Protein AF-A0A4R4V7N9-F1 (afdb_monomer)

Mean predicted aligned error: 7.24 Å

Secondary structure (DSSP, 8-state):
--TTT-----TT-EEEEHHHHEEEEEPBPGGGSEEEEEEEEEE-GGGEETBEE--TT-EEEE-SSHHHHHHHB--TT-EEEE-BSSTT-EEE--GGGTTPEEBTTEEEEEE-TTS-HHHHHHHHHSHHHHHHHHHH-B-SSS-B--HHHHHTSEEEE--HHHHHHHHHHHHHHHHHHHHHHHHHHHHHHHHHHHHHHHHHTPPPTT-----

Nearest PDB structures (foldseek):
  7vs4-assembly1_C  TM=8.692E-01  e=6.966E-15  Aquipseudomonas alcaligenes
  7vru-assembly1_C  TM=8.664E-01  e=1.935E-14  Aquipseudomonas alcaligenes
  8vsr-assembly1_D  TM=8.171E-01  e=1.808E-13  Streptococcus pyogenes MGAS315
  1yf2-assembly2_B  TM=7.728E-01  e=8.856E-11  Methanocaldococcus jannaschii DSM 2661
  8w2p-assembly1_C  TM=6.690E-01  e=2.148E-08  Geobacillus stearothermophilus

Radius of gyration: 21.81 Å; Cα contacts (8 Å, |Δi|>4): 354; chains: 1; bounding box: 40×76×49 Å

Foldseek 3Di:
DQPDQDDDDDPQKDKDQLLVFKPKAAFDEPVQWDFDPPAAWEFDPVQFDLQAGHPPPTTGTDHPDDVVQVRFFDDQQKKKAFFKAQHLGIHGDHNVRGSHGYYRRIMIIHGHPLDGSLLVSVSSNDPSNSVQQQVLFDDDPMTGHDSVSSRRDMDMGHGPVVSVVVSVVVVVVSVVVVVVVVVVVVVVVVVVVQVVCVVVVDDDPPPPPDD

pLDDT: mean 87.9, std 11.99, range [37.16, 98.0]

Solvent-accessible surface area (backbone atoms only — not comparable to full-atom values): 11731 Å² total; per-residue (Å²): 140,70,87,82,84,64,74,96,70,62,91,82,42,46,78,43,39,35,49,82,46,22,53,76,40,76,21,44,52,75,87,72,39,47,81,32,96,88,31,48,46,36,47,41,54,90,23,50,52,94,52,26,71,49,77,72,88,55,48,24,29,42,67,89,57,74,84,61,50,65,77,31,34,38,47,56,51,25,33,43,33,26,34,44,56,64,60,43,46,39,16,57,37,41,75,89,44,44,67,26,30,36,20,49,49,20,30,41,36,35,52,35,95,74,41,56,47,68,41,51,51,56,52,41,55,31,69,67,47,28,49,49,52,58,71,70,32,45,61,96,89,54,38,35,52,52,72,67,60,55,26,62,37,78,37,82,43,50,50,64,68,58,43,48,56,52,41,54,54,51,49,54,51,50,55,52,49,55,54,50,53,52,51,52,52,52,49,52,53,48,51,58,59,56,54,53,29,74,80,66,78,51,78,66,97,78,70,83,72,81,128

Sequence (211 aa):
MTEGLIGPIPDAWETAPLGDVCQIQAGLSKRAGRESPGGVPLVMIANIANGRITAHGLARIDLPGGARKDRYSLRSGDVVFARTGDLGRCALTTVENTGWLVGGGCLRLRPEPQVMARYLVHYLEHSEVREWLRRASTGSVIPNLSVRTLAEMPVAVPPLDEQRAMTDILGLLDEKIAVHEEIIRSTVELRDSVSRLLFSGSRPPFSTVRS

Structure (mmCIF, N/CA/C/O backbone):
data_AF-A0A4R4V7N9-F1
#
_entry.id   AF-A0A4R4V7N9-F1
#
loop_
_atom_site.group_PDB
_atom_site.id
_atom_site.type_symbol
_atom_site.label_atom_id
_atom_site.label_alt_id
_atom_site.label_comp_id
_atom_site.label_asym_id
_atom_site.label_entity_id
_atom_site.label_seq_id
_atom_site.pdbx_PDB_ins_code
_atom_site.Cartn_x
_atom_site.Cartn_y
_atom_site.Cartn_z
_atom_site.occupancy
_atom_site.B_iso_or_equiv
_atom_site.auth_seq_id
_atom_site.auth_comp_id
_atom_site.auth_asym_id
_atom_site.auth_atom_id
_atom_site.pdbx_PDB_model_num
ATOM 1 N N . MET A 1 1 ? 5.571 -9.432 23.097 1.00 37.16 1 MET A N 1
ATOM 2 C CA . MET A 1 1 ? 5.996 -8.019 23.165 1.00 37.16 1 MET A CA 1
ATOM 3 C C . MET A 1 1 ? 5.206 -7.255 22.112 1.00 37.16 1 MET A C 1
ATOM 5 O O . MET A 1 1 ? 5.647 -7.160 20.978 1.00 37.16 1 MET A O 1
ATOM 9 N N . THR A 1 2 ? 3.990 -6.839 22.460 1.00 41.88 2 THR A N 1
ATOM 10 C CA . THR A 1 2 ? 3.014 -6.145 21.593 1.00 41.88 2 THR A CA 1
ATOM 11 C C . THR A 1 2 ? 2.861 -4.666 21.963 1.00 41.88 2 THR A C 1
ATOM 13 O O . THR A 1 2 ? 2.089 -3.950 21.335 1.00 41.88 2 THR A O 1
ATOM 16 N N . GLU A 1 3 ? 3.610 -4.186 22.958 1.00 44.88 3 GLU A N 1
ATOM 17 C CA . GLU A 1 3 ? 3.580 -2.784 23.365 1.00 44.88 3 GLU A CA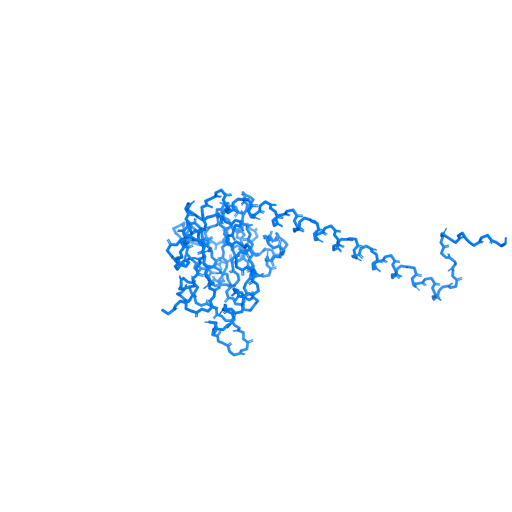 1
ATOM 18 C C . GLU A 1 3 ? 4.213 -1.903 22.280 1.00 44.88 3 GLU A C 1
ATOM 20 O O . GLU A 1 3 ? 5.415 -1.982 22.019 1.00 44.88 3 GLU A O 1
ATOM 25 N N . GLY A 1 4 ? 3.396 -1.057 21.642 1.00 68.31 4 GLY A N 1
ATOM 26 C CA . GLY A 1 4 ? 3.890 0.143 20.962 1.00 68.31 4 GLY A CA 1
ATOM 27 C C . GLY A 1 4 ? 3.332 0.465 19.575 1.00 68.31 4 GLY A C 1
ATOM 28 O O . GLY A 1 4 ? 3.674 1.531 19.073 1.00 68.31 4 GLY A O 1
ATOM 29 N N . LEU A 1 5 ? 2.515 -0.392 18.948 1.00 79.81 5 LEU A N 1
ATOM 30 C CA . LEU A 1 5 ? 1.830 -0.043 17.683 1.00 79.81 5 LEU A CA 1
ATOM 31 C C . LEU A 1 5 ? 0.305 -0.027 17.805 1.00 79.81 5 LEU A C 1
ATOM 33 O O . LEU A 1 5 ? -0.349 0.800 17.184 1.00 79.81 5 LEU A O 1
ATOM 37 N N . ILE A 1 6 ? -0.259 -0.933 18.600 1.00 81.75 6 ILE A N 1
ATOM 38 C CA . ILE A 1 6 ? -1.701 -1.014 18.825 1.00 81.75 6 ILE A CA 1
ATOM 39 C C . ILE A 1 6 ? -1.960 -0.621 20.276 1.00 81.75 6 ILE A C 1
ATOM 41 O O . ILE A 1 6 ? -1.406 -1.226 21.195 1.00 81.75 6 ILE A O 1
ATOM 45 N N . GLY A 1 7 ? -2.743 0.443 20.459 1.00 81.19 7 GLY A N 1
ATOM 46 C CA . GLY A 1 7 ? -3.223 0.890 21.765 1.00 81.19 7 GLY A CA 1
ATOM 47 C C . GLY A 1 7 ? -4.365 0.011 22.298 1.00 81.19 7 GLY A C 1
ATOM 48 O O . GLY A 1 7 ? -4.594 -1.082 21.783 1.00 81.19 7 GLY A O 1
ATOM 49 N N . PRO A 1 8 ? -5.106 0.465 23.322 1.00 84.88 8 PRO A N 1
ATOM 50 C CA . PRO A 1 8 ? -6.319 -0.227 23.744 1.00 84.88 8 PRO A CA 1
ATOM 51 C C . PRO A 1 8 ? -7.321 -0.291 22.582 1.00 84.88 8 PRO A C 1
ATOM 53 O O . PRO A 1 8 ? -7.632 0.732 21.970 1.00 84.88 8 PRO A O 1
ATOM 56 N N . ILE A 1 9 ? -7.811 -1.495 22.287 1.00 89.44 9 ILE A N 1
ATOM 57 C CA . ILE A 1 9 ? -8.827 -1.758 21.260 1.00 89.44 9 ILE A CA 1
ATOM 58 C C . ILE A 1 9 ? -10.145 -2.191 21.917 1.00 89.44 9 ILE A C 1
ATOM 60 O O . ILE A 1 9 ? -10.114 -2.677 23.050 1.00 89.44 9 ILE A O 1
ATOM 64 N N . PRO A 1 10 ? -11.296 -2.015 21.244 1.00 92.25 10 PRO A N 1
ATOM 65 C CA . PRO A 1 10 ? -12.574 -2.543 21.719 1.00 92.25 10 PRO A CA 1
ATOM 66 C C . PRO A 1 10 ? -12.532 -4.061 21.938 1.00 92.25 10 PRO A C 1
ATOM 68 O O . PRO A 1 10 ? -11.857 -4.766 21.194 1.00 92.25 10 PRO A O 1
ATOM 71 N N . ASP A 1 11 ? -13.326 -4.577 22.881 1.00 88.12 11 ASP A N 1
ATOM 72 C CA . ASP A 1 11 ? -13.385 -6.019 23.193 1.00 88.12 11 ASP A CA 1
ATOM 73 C C . ASP A 1 11 ? -13.772 -6.896 21.988 1.00 88.12 11 ASP A C 1
ATOM 75 O O . ASP A 1 11 ? -13.427 -8.072 21.931 1.00 88.12 11 ASP A O 1
ATOM 79 N N . ALA A 1 12 ? -14.499 -6.328 21.021 1.00 91.81 12 ALA A N 1
ATOM 80 C CA . ALA A 1 12 ? -14.910 -7.013 19.797 1.00 91.81 12 ALA A CA 1
ATOM 81 C C . ALA A 1 12 ? -13.795 -7.106 18.738 1.00 91.81 12 ALA A C 1
ATOM 83 O O . ALA A 1 12 ? -13.985 -7.755 17.711 1.00 91.81 12 ALA A O 1
ATOM 84 N N . TRP A 1 13 ? -12.670 -6.417 18.940 1.00 94.19 13 TRP A N 1
ATOM 85 C CA . TRP A 1 13 ? -11.557 -6.396 18.000 1.00 94.19 13 TRP A CA 1
ATOM 86 C C . TRP A 1 13 ? -10.509 -7.424 18.394 1.00 94.19 13 TRP A C 1
ATOM 88 O O . TRP A 1 13 ? -10.158 -7.580 19.563 1.00 94.19 13 TRP A O 1
ATOM 98 N N . GLU A 1 14 ? -9.933 -8.067 17.388 1.00 93.50 14 GLU A N 1
ATOM 99 C CA . GLU A 1 14 ? -8.811 -8.972 17.587 1.00 93.50 14 GLU A CA 1
ATOM 100 C C . GLU A 1 14 ? -7.492 -8.276 17.245 1.00 93.50 14 GLU A C 1
ATOM 102 O O . GLU A 1 14 ? -7.436 -7.335 16.452 1.00 93.50 14 GLU A O 1
ATOM 107 N N . THR A 1 15 ? -6.397 -8.742 17.843 1.00 94.88 15 THR A N 1
ATOM 108 C CA . THR A 1 15 ? -5.043 -8.391 17.404 1.00 94.88 15 THR A CA 1
ATOM 109 C C . THR A 1 15 ? -4.348 -9.645 16.919 1.00 94.88 15 THR A C 1
ATOM 111 O O . THR A 1 15 ? -4.273 -10.631 17.649 1.00 94.88 15 THR A O 1
ATOM 114 N N . ALA A 1 16 ? -3.792 -9.585 15.714 1.00 95.31 16 ALA A N 1
ATOM 115 C CA . ALA A 1 16 ? -3.059 -10.691 15.119 1.00 95.31 16 ALA A CA 1
ATOM 116 C C . ALA A 1 16 ? -1.779 -10.195 14.428 1.00 95.31 16 ALA A C 1
ATOM 118 O O . ALA A 1 16 ? -1.741 -9.065 13.934 1.00 95.31 16 ALA A O 1
ATOM 119 N N . PRO A 1 17 ? -0.718 -11.014 14.359 1.00 96.75 17 PRO A N 1
ATOM 120 C CA . PRO A 1 17 ? 0.377 -10.792 13.423 1.00 96.75 17 PRO A CA 1
ATOM 121 C C . PRO A 1 17 ? -0.150 -10.719 11.984 1.00 96.75 17 PRO A C 1
ATOM 123 O O . PRO A 1 17 ? -1.004 -11.513 11.588 1.00 96.75 17 PRO A O 1
ATOM 126 N N . LEU A 1 18 ? 0.389 -9.816 11.162 1.00 97.50 18 LEU A N 1
ATOM 127 C CA . LEU A 1 18 ? -0.025 -9.675 9.763 1.00 9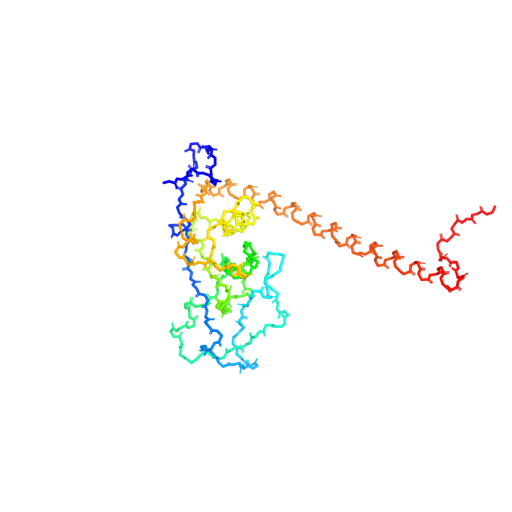7.50 18 LEU A CA 1
ATOM 128 C C . LEU A 1 18 ? 0.093 -10.998 8.992 1.00 97.50 18 LEU A C 1
ATOM 130 O O . LEU A 1 18 ? -0.736 -11.274 8.133 1.00 97.50 18 LEU A O 1
ATOM 134 N N . GLY A 1 19 ? 1.099 -11.821 9.298 1.00 97.62 19 GLY A N 1
ATOM 135 C CA . GLY A 1 19 ? 1.293 -13.126 8.664 1.00 97.62 19 GLY A CA 1
ATOM 136 C C . GLY A 1 19 ? 0.166 -14.134 8.911 1.00 97.62 19 GLY A C 1
ATOM 137 O O . GLY A 1 19 ? -0.003 -15.035 8.092 1.00 97.62 19 GLY A O 1
ATOM 138 N N . ASP A 1 20 ? -0.614 -13.962 9.981 1.00 97.88 20 ASP A N 1
ATOM 139 C CA . ASP A 1 20 ? -1.727 -14.853 10.337 1.00 97.88 20 ASP A CA 1
ATOM 140 C C . ASP A 1 20 ? -3.028 -14.460 9.618 1.00 97.88 20 ASP A C 1
ATOM 142 O O . ASP A 1 20 ? -3.934 -15.276 9.460 1.00 97.88 20 ASP A O 1
ATOM 146 N N . VAL A 1 21 ? -3.117 -13.211 9.152 1.00 97.81 21 VAL A N 1
ATOM 147 C CA . VAL A 1 21 ? -4.308 -12.646 8.493 1.00 97.81 21 VAL A CA 1
ATOM 148 C C . VAL A 1 21 ? -4.047 -12.213 7.050 1.00 97.81 21 VAL A C 1
ATOM 150 O O . VAL A 1 21 ? -4.904 -11.611 6.399 1.00 97.81 21 VAL A O 1
ATOM 153 N N . CYS A 1 22 ? -2.848 -12.479 6.533 1.00 98.00 22 CYS A N 1
ATOM 154 C CA . CYS A 1 22 ? -2.443 -12.099 5.192 1.00 98.00 22 CYS A CA 1
ATOM 155 C C . CYS A 1 22 ? -1.306 -12.985 4.678 1.00 98.00 22 CYS A C 1
ATOM 157 O O . CYS A 1 22 ? -0.234 -13.094 5.274 1.00 98.00 22 CYS A O 1
ATOM 159 N N . GLN A 1 23 ? -1.488 -13.543 3.484 1.00 97.62 23 GLN A N 1
ATOM 160 C CA . GLN A 1 23 ? -0.426 -14.244 2.784 1.00 97.62 23 GLN A CA 1
ATOM 161 C C . GLN A 1 23 ? 0.584 -13.245 2.199 1.00 97.62 23 GLN A C 1
ATOM 163 O O . GLN A 1 23 ? 0.287 -12.512 1.250 1.00 97.62 23 GLN A O 1
ATOM 168 N N . ILE A 1 24 ? 1.821 -13.292 2.695 1.00 97.12 24 ILE A N 1
ATOM 169 C CA . ILE A 1 24 ? 2.922 -12.428 2.251 1.00 97.12 24 ILE A CA 1
ATOM 170 C C . ILE A 1 24 ? 3.864 -13.194 1.321 1.00 97.12 24 ILE A C 1
ATOM 172 O O . ILE A 1 24 ? 4.446 -14.215 1.685 1.00 97.12 24 ILE A O 1
ATOM 176 N N . GLN A 1 25 ? 4.076 -12.674 0.113 1.00 95.31 25 GLN A N 1
ATOM 177 C CA . GLN A 1 25 ? 4.956 -13.284 -0.880 1.00 95.31 25 GLN A CA 1
ATOM 178 C C . GLN A 1 25 ? 5.930 -12.257 -1.460 1.00 95.31 25 GLN A C 1
ATOM 180 O O . GLN A 1 25 ? 5.534 -11.225 -1.996 1.00 95.31 25 GLN A O 1
ATOM 185 N N . ALA A 1 26 ? 7.228 -12.566 -1.407 1.00 93.88 26 ALA A N 1
ATOM 186 C CA . ALA A 1 26 ? 8.245 -11.758 -2.071 1.00 93.88 26 ALA A CA 1
ATOM 187 C C . ALA A 1 26 ? 8.080 -11.787 -3.592 1.00 93.88 26 ALA A C 1
ATOM 189 O O . ALA A 1 26 ? 7.825 -12.852 -4.166 1.00 93.88 26 ALA A O 1
ATOM 190 N N . GLY A 1 27 ? 8.247 -10.625 -4.226 1.00 91.44 27 GLY A N 1
ATOM 191 C CA . GLY A 1 27 ? 8.200 -10.498 -5.672 1.00 91.44 27 GLY A CA 1
ATOM 192 C C . GLY A 1 27 ? 9.347 -11.215 -6.386 1.00 91.44 27 GLY A C 1
ATOM 193 O O . GLY A 1 27 ? 10.355 -11.627 -5.805 1.00 91.44 27 GLY A O 1
ATOM 194 N N . LEU A 1 28 ? 9.176 -11.358 -7.690 1.00 89.88 28 LEU A N 1
ATOM 195 C CA . LEU A 1 28 ? 10.115 -11.973 -8.603 1.00 89.88 28 LEU A CA 1
ATOM 196 C C . LEU A 1 28 ? 11.363 -11.099 -8.779 1.00 89.88 28 LEU A C 1
ATOM 198 O O . LEU A 1 28 ? 11.279 -9.930 -9.156 1.00 89.88 28 LEU A O 1
ATOM 202 N N . SER A 1 29 ? 12.545 -11.681 -8.576 1.00 82.38 29 SER A N 1
ATOM 203 C CA . SER A 1 29 ? 13.809 -11.009 -8.895 1.00 82.38 29 SER A CA 1
ATOM 204 C C . SER A 1 29 ? 13.852 -10.597 -10.369 1.00 82.38 29 SER A C 1
ATOM 206 O O . SER A 1 29 ? 13.554 -11.408 -11.243 1.00 82.38 29 SER A O 1
ATOM 208 N N . LYS A 1 30 ? 14.299 -9.369 -10.663 1.00 67.94 30 LYS A N 1
ATOM 209 C CA . LYS A 1 30 ? 14.392 -8.854 -12.041 1.00 67.94 30 LYS A CA 1
ATOM 210 C C . LYS A 1 30 ? 15.241 -9.755 -12.956 1.00 67.94 30 LYS A C 1
ATOM 212 O O . LYS A 1 30 ? 14.983 -9.833 -14.146 1.00 67.94 30 LYS A O 1
ATOM 217 N N . ARG A 1 31 ? 16.215 -10.485 -12.396 1.00 70.94 31 ARG A N 1
ATOM 218 C CA . ARG A 1 31 ? 17.086 -11.418 -13.138 1.00 70.94 31 ARG A CA 1
ATOM 219 C C . ARG A 1 31 ? 16.416 -12.749 -13.504 1.00 70.94 31 ARG A C 1
ATOM 221 O O . ARG A 1 31 ? 17.014 -13.542 -14.218 1.00 70.94 31 ARG A O 1
ATOM 228 N N . ALA A 1 32 ? 15.223 -13.026 -12.980 1.00 71.75 32 ALA A N 1
ATOM 229 C CA . ALA A 1 32 ? 14.538 -14.303 -13.173 1.00 71.75 32 ALA A CA 1
ATOM 230 C C . ALA A 1 32 ? 13.679 -14.361 -14.450 1.00 71.75 32 ALA A C 1
ATOM 232 O O . ALA A 1 32 ? 13.193 -15.435 -14.797 1.00 71.75 32 ALA A O 1
ATOM 233 N N . GLY A 1 33 ? 13.483 -13.233 -15.138 1.00 74.75 33 GLY A N 1
ATOM 234 C CA . GLY A 1 33 ? 12.770 -13.152 -16.412 1.00 74.75 33 GLY A CA 1
ATOM 235 C C . GLY A 1 33 ? 13.569 -12.361 -17.443 1.00 74.75 33 GLY A C 1
ATOM 236 O O . GLY A 1 33 ? 14.463 -11.590 -17.090 1.00 74.75 33 GLY A O 1
ATOM 237 N N . ARG A 1 34 ? 13.249 -12.556 -18.723 1.00 82.56 34 ARG A N 1
ATOM 238 C CA . ARG A 1 34 ? 13.843 -11.793 -19.829 1.00 82.56 34 ARG A CA 1
ATOM 239 C C . ARG A 1 34 ? 12.885 -10.683 -20.238 1.00 82.56 34 ARG A C 1
ATOM 241 O O . ARG A 1 34 ? 11.711 -10.964 -20.459 1.00 82.56 34 ARG A O 1
ATOM 248 N N . GLU A 1 35 ? 13.369 -9.447 -20.343 1.00 86.19 35 GLU A N 1
ATOM 249 C CA . GLU A 1 35 ? 12.542 -8.335 -20.827 1.00 86.19 35 GLU A CA 1
ATOM 250 C C . GLU A 1 35 ? 12.075 -8.605 -22.268 1.00 86.19 35 GLU A C 1
ATOM 252 O O . GLU A 1 35 ? 12.857 -9.029 -23.123 1.00 86.19 35 GLU A O 1
ATOM 257 N N . SER A 1 36 ? 10.779 -8.419 -22.509 1.00 87.31 36 SER A N 1
ATOM 258 C CA . SER A 1 36 ? 10.111 -8.775 -23.761 1.00 87.31 36 SER A CA 1
ATOM 259 C C . SER A 1 36 ? 8.867 -7.908 -23.964 1.00 87.31 36 SER A C 1
ATOM 261 O O . SER A 1 36 ? 8.016 -7.877 -23.073 1.00 87.31 36 SER A O 1
ATOM 263 N N . PRO A 1 37 ? 8.699 -7.226 -25.116 1.00 85.62 37 PRO A N 1
ATOM 264 C CA . PRO A 1 37 ? 7.526 -6.384 -25.375 1.00 85.62 37 PRO A CA 1
ATOM 265 C C . PRO A 1 37 ? 6.184 -7.129 -25.290 1.00 85.62 37 PRO A C 1
ATOM 267 O O . PRO A 1 37 ? 5.183 -6.542 -24.888 1.00 85.62 37 PRO A O 1
ATOM 270 N N . GLY A 1 38 ? 6.166 -8.422 -25.634 1.00 86.94 38 GLY A N 1
ATOM 271 C CA . GLY A 1 38 ? 4.983 -9.290 -25.545 1.00 86.94 38 GLY A CA 1
ATOM 272 C C . GLY A 1 38 ? 4.800 -9.974 -24.187 1.00 86.94 38 GLY A C 1
ATOM 273 O O . GLY A 1 38 ? 3.835 -10.712 -24.001 1.00 86.94 38 GLY A O 1
ATOM 274 N N . GLY A 1 39 ? 5.713 -9.737 -23.244 1.00 89.62 39 GLY A N 1
ATOM 275 C CA . GLY A 1 39 ? 5.719 -10.388 -21.943 1.00 89.62 39 GLY A CA 1
ATOM 276 C C . GLY A 1 39 ? 4.612 -9.910 -21.002 1.00 89.62 39 GLY A C 1
ATOM 277 O O . GLY A 1 39 ? 3.845 -8.975 -21.276 1.00 89.62 39 GLY A O 1
ATOM 278 N N . VAL A 1 40 ? 4.565 -10.548 -19.834 1.00 91.25 40 VAL A N 1
ATOM 279 C CA . VAL A 1 40 ? 3.623 -10.219 -18.760 1.00 91.25 40 VAL A CA 1
ATOM 280 C C . VAL A 1 40 ? 4.107 -8.961 -18.029 1.00 91.25 40 VAL A C 1
ATOM 282 O O . VAL A 1 40 ? 5.305 -8.874 -17.735 1.00 91.25 40 VAL A O 1
ATOM 285 N N . PRO A 1 41 ? 3.225 -7.994 -17.710 1.00 93.62 41 PRO A N 1
ATOM 286 C CA . PRO A 1 41 ? 3.617 -6.809 -16.955 1.00 93.62 41 PRO A CA 1
ATOM 287 C C . PRO A 1 41 ? 4.215 -7.155 -15.586 1.00 93.62 41 PRO A C 1
ATOM 289 O O . PRO A 1 41 ? 3.688 -8.005 -14.868 1.00 93.62 41 PRO A O 1
ATOM 292 N N . LEU A 1 42 ? 5.303 -6.475 -15.227 1.00 93.31 42 LEU A N 1
ATOM 293 C CA . LEU A 1 42 ? 6.014 -6.604 -13.960 1.00 93.31 42 LEU A CA 1
ATOM 294 C C . LEU A 1 42 ? 5.912 -5.295 -13.173 1.00 93.31 42 LEU A C 1
ATOM 296 O O . LEU A 1 42 ? 6.522 -4.290 -13.533 1.00 93.31 42 LEU A O 1
ATOM 300 N N . VAL A 1 43 ? 5.176 -5.335 -12.068 1.00 94.56 43 VAL A N 1
ATOM 301 C CA . VAL A 1 43 ? 4.966 -4.207 -11.163 1.00 94.56 43 VAL A CA 1
ATOM 302 C C . VAL A 1 43 ? 6.194 -4.025 -10.278 1.00 94.56 43 VAL A C 1
ATOM 304 O O . VAL A 1 43 ? 6.551 -4.909 -9.497 1.00 94.56 43 VAL A O 1
ATOM 307 N N . MET A 1 44 ? 6.838 -2.868 -10.384 1.00 92.38 44 MET A N 1
ATOM 308 C CA . MET A 1 44 ? 7.956 -2.452 -9.536 1.00 92.38 44 MET A CA 1
ATOM 309 C C . MET A 1 44 ? 7.543 -1.283 -8.636 1.00 92.38 44 MET A C 1
ATOM 311 O O . MET A 1 44 ? 6.475 -0.704 -8.809 1.00 92.38 44 MET A O 1
ATOM 315 N N . ILE A 1 45 ? 8.407 -0.899 -7.691 1.00 92.06 45 ILE A N 1
ATOM 316 C CA . ILE A 1 45 ? 8.146 0.203 -6.743 1.00 92.06 45 ILE A CA 1
ATOM 317 C C . ILE A 1 45 ? 7.774 1.499 -7.484 1.00 92.06 45 ILE A C 1
ATOM 319 O O . ILE A 1 45 ? 6.865 2.211 -7.071 1.00 92.06 45 ILE A O 1
ATOM 323 N N . ALA A 1 46 ? 8.431 1.773 -8.616 1.00 91.75 46 ALA A N 1
ATOM 324 C CA . ALA A 1 46 ? 8.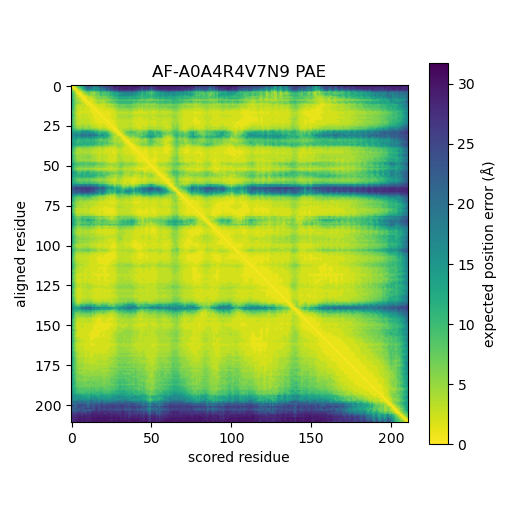175 2.949 -9.450 1.00 91.75 46 ALA A CA 1
ATOM 325 C C . ALA A 1 46 ? 6.759 2.990 -10.058 1.00 91.75 46 ALA A C 1
ATOM 327 O O . ALA A 1 46 ? 6.308 4.049 -10.480 1.00 91.75 46 ALA A O 1
ATOM 328 N N . ASN A 1 47 ? 6.061 1.853 -10.102 1.00 93.56 47 ASN A N 1
ATOM 329 C CA . ASN A 1 47 ? 4.693 1.754 -10.605 1.00 93.56 47 ASN A CA 1
ATOM 330 C C . ASN A 1 47 ? 3.647 1.926 -9.498 1.00 93.56 47 ASN A C 1
ATOM 332 O O . ASN A 1 47 ? 2.461 1.807 -9.775 1.00 93.56 47 ASN A O 1
ATOM 336 N N . ILE A 1 48 ? 4.054 2.171 -8.252 1.00 92.94 48 ILE A N 1
ATOM 337 C CA . ILE A 1 48 ? 3.140 2.407 -7.136 1.00 92.94 48 ILE A CA 1
ATOM 338 C C . ILE A 1 48 ? 3.006 3.918 -6.940 1.00 92.94 48 ILE A C 1
ATOM 340 O O . ILE A 1 48 ? 3.985 4.593 -6.601 1.00 92.94 48 ILE A O 1
ATOM 344 N N . ALA A 1 49 ? 1.798 4.441 -7.144 1.00 87.69 49 ALA A N 1
ATOM 345 C CA . ALA A 1 49 ? 1.475 5.846 -6.917 1.00 87.69 49 ALA A CA 1
ATOM 346 C C . ALA A 1 49 ? 0.031 5.994 -6.429 1.00 87.69 49 ALA A C 1
ATOM 348 O O . ALA A 1 49 ? -0.877 5.401 -7.008 1.00 87.69 49 ALA A O 1
ATOM 349 N N . ASN A 1 50 ? -0.169 6.806 -5.387 1.00 82.62 50 ASN A N 1
ATOM 350 C CA . ASN A 1 50 ? -1.482 7.187 -4.854 1.00 82.62 50 ASN A CA 1
ATOM 351 C C . ASN A 1 50 ? -2.416 5.980 -4.631 1.00 82.62 50 ASN A C 1
ATOM 353 O O . ASN A 1 50 ? -3.529 5.944 -5.152 1.00 82.62 50 ASN A O 1
ATOM 357 N N . GLY A 1 51 ? -1.924 4.934 -3.957 1.00 86.50 51 GLY A N 1
ATOM 358 C CA . GLY A 1 51 ? -2.710 3.727 -3.672 1.00 86.50 51 GLY A CA 1
ATOM 359 C C . GLY A 1 51 ? -3.031 2.849 -4.891 1.00 86.50 51 GLY A C 1
ATOM 360 O O . GLY A 1 51 ? -3.779 1.875 -4.769 1.00 86.50 51 GLY A O 1
ATOM 361 N N . ARG A 1 52 ? -2.484 3.149 -6.079 1.00 90.25 52 ARG A N 1
ATOM 362 C CA . ARG A 1 52 ? -2.782 2.453 -7.342 1.00 90.25 52 ARG A CA 1
ATOM 363 C C . ARG A 1 52 ? -1.523 2.022 -8.087 1.00 90.25 52 ARG A C 1
ATOM 365 O O . ARG A 1 52 ? -0.430 2.560 -7.903 1.00 90.25 52 ARG A O 1
ATOM 372 N N . ILE A 1 53 ? -1.701 1.037 -8.964 1.00 94.12 53 ILE A N 1
ATOM 373 C CA . ILE A 1 53 ? -0.661 0.599 -9.896 1.00 94.12 53 ILE A CA 1
ATOM 374 C C . ILE A 1 53 ? -0.765 1.430 -11.171 1.00 94.12 53 ILE A C 1
ATOM 376 O O . ILE A 1 53 ? -1.795 1.425 -11.845 1.00 94.12 53 ILE A O 1
ATOM 380 N N . THR A 1 54 ? 0.314 2.117 -11.528 1.00 92.12 54 THR A N 1
ATOM 381 C CA . THR A 1 54 ? 0.415 2.875 -12.772 1.00 92.12 54 THR A CA 1
ATOM 382 C C . THR A 1 54 ? 0.907 1.970 -13.897 1.00 92.12 54 THR A C 1
ATOM 384 O O . THR A 1 54 ? 1.879 1.224 -13.755 1.00 92.12 54 THR A O 1
ATOM 387 N N . ALA A 1 55 ? 0.238 2.041 -15.050 1.00 84.62 55 ALA A N 1
ATOM 388 C CA . ALA A 1 55 ? 0.654 1.289 -16.233 1.00 84.62 55 ALA A CA 1
ATOM 389 C C . ALA A 1 55 ? 1.872 1.908 -16.946 1.00 84.62 55 ALA A C 1
ATOM 391 O O . ALA A 1 55 ? 2.512 1.270 -17.786 1.00 84.62 55 ALA A O 1
ATOM 392 N N . HIS A 1 56 ? 2.191 3.159 -16.614 1.00 84.88 56 HIS A N 1
ATOM 393 C CA . HIS A 1 56 ? 3.257 3.916 -17.247 1.00 84.88 56 HIS A CA 1
ATOM 394 C C . HIS A 1 56 ? 4.631 3.296 -16.954 1.00 84.88 56 HIS A C 1
ATOM 396 O O . HIS A 1 56 ? 4.999 3.079 -15.800 1.00 84.88 56 HIS A O 1
ATOM 402 N N . GLY A 1 57 ? 5.405 3.031 -18.011 1.00 84.06 57 GLY A N 1
ATOM 403 C CA . GLY A 1 57 ? 6.765 2.499 -17.895 1.00 84.06 57 GLY A CA 1
ATOM 404 C C . GLY A 1 57 ? 6.852 1.082 -17.316 1.00 84.06 57 GLY A C 1
ATOM 405 O O . GLY A 1 57 ? 7.900 0.711 -16.790 1.00 84.06 57 GLY A O 1
ATOM 406 N N . LEU A 1 58 ? 5.772 0.292 -17.370 1.00 88.50 58 LEU A N 1
ATOM 407 C CA . LEU A 1 58 ? 5.802 -1.098 -16.913 1.00 88.50 58 LEU A CA 1
ATOM 408 C C . LEU A 1 58 ? 6.787 -1.926 -17.737 1.00 88.50 58 LEU A C 1
ATOM 410 O O . LEU A 1 58 ? 6.649 -2.067 -18.954 1.00 88.50 58 LEU A O 1
ATOM 414 N N . ALA A 1 59 ? 7.739 -2.545 -17.042 1.00 89.62 59 ALA A N 1
ATOM 415 C CA . ALA A 1 59 ? 8.544 -3.598 -17.631 1.00 89.62 59 ALA A CA 1
ATOM 416 C C . ALA A 1 59 ? 7.643 -4.795 -17.961 1.00 89.62 59 ALA A C 1
ATOM 418 O O . ALA A 1 59 ? 6.700 -5.107 -17.232 1.00 89.62 59 ALA A O 1
ATOM 419 N N . ARG A 1 60 ? 7.950 -5.488 -19.053 1.00 91.12 60 ARG A N 1
ATOM 420 C CA . ARG A 1 60 ? 7.278 -6.724 -19.451 1.00 91.12 60 ARG A CA 1
ATOM 421 C C . ARG A 1 60 ? 8.309 -7.820 -19.567 1.00 91.12 60 ARG A C 1
ATOM 423 O O . ARG A 1 60 ? 9.382 -7.590 -20.123 1.00 91.12 60 ARG A O 1
ATOM 430 N N . ILE A 1 61 ? 8.004 -8.985 -19.009 1.00 89.19 61 ILE A N 1
ATOM 431 C CA . ILE A 1 61 ? 8.952 -10.094 -18.961 1.00 89.19 61 ILE A CA 1
ATOM 432 C C . ILE A 1 61 ? 8.328 -11.400 -19.433 1.00 89.19 61 ILE A C 1
ATOM 434 O O . ILE A 1 61 ? 7.166 -11.697 -19.150 1.00 89.19 61 ILE A O 1
ATOM 438 N N . ASP A 1 62 ? 9.147 -12.200 -20.102 1.00 87.44 62 ASP A N 1
ATOM 439 C CA . ASP A 1 62 ? 8.862 -13.603 -20.354 1.00 87.44 62 ASP A CA 1
AT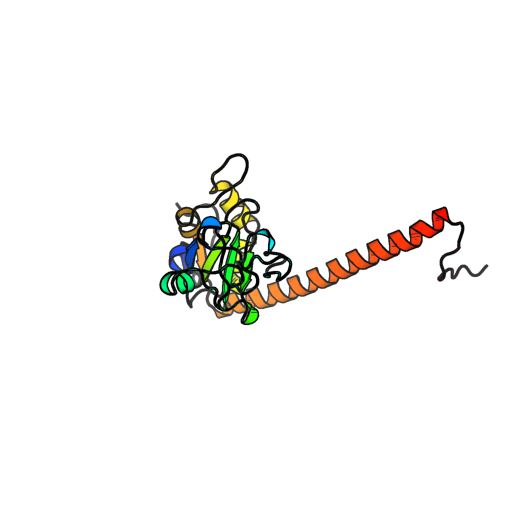OM 440 C C . ASP A 1 62 ? 9.406 -14.435 -19.193 1.00 87.44 62 ASP A C 1
ATOM 442 O O . ASP A 1 62 ? 10.585 -14.349 -18.825 1.00 87.44 62 ASP A O 1
ATOM 446 N N . LEU A 1 63 ? 8.521 -15.236 -18.600 1.00 77.56 63 LEU A N 1
ATOM 447 C CA . LEU A 1 63 ? 8.854 -16.187 -17.549 1.00 77.56 63 LEU A CA 1
ATOM 448 C C . LEU A 1 63 ? 8.966 -17.595 -18.147 1.00 77.56 63 LEU 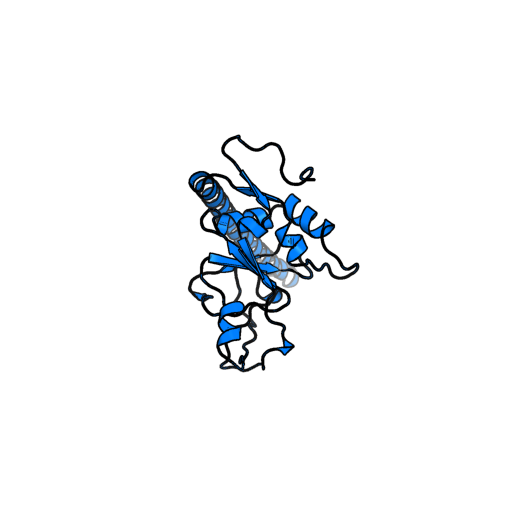A C 1
ATOM 450 O O . LEU A 1 63 ? 7.946 -18.149 -18.568 1.00 77.56 63 LEU A O 1
ATOM 454 N N . PRO A 1 64 ? 10.159 -18.213 -18.163 1.00 65.31 64 PRO A N 1
ATOM 455 C CA . PRO A 1 64 ? 10.286 -19.609 -18.558 1.00 65.31 64 PRO A CA 1
ATOM 456 C C . PRO A 1 64 ? 9.667 -20.518 -17.475 1.00 65.31 64 PRO A C 1
ATOM 458 O O . PRO A 1 64 ? 10.188 -20.626 -16.366 1.00 65.31 64 PRO A O 1
ATOM 461 N N . GLY A 1 65 ? 8.544 -21.173 -17.796 1.00 59.38 65 GLY A N 1
ATOM 462 C CA . GLY A 1 65 ? 7.896 -22.203 -16.966 1.00 59.38 65 GLY A CA 1
ATOM 463 C C . GLY A 1 65 ? 6.680 -21.727 -16.151 1.00 59.38 65 GLY A C 1
ATOM 464 O O . GLY A 1 65 ? 6.792 -20.898 -15.248 1.00 59.38 65 GLY A O 1
ATOM 465 N N . GLY A 1 66 ? 5.505 -22.310 -16.431 1.00 56.91 66 GLY A N 1
ATOM 466 C CA . GLY A 1 66 ? 4.202 -21.889 -15.885 1.00 56.91 66 GLY A CA 1
ATOM 467 C C . GLY A 1 66 ? 4.064 -21.950 -14.357 1.00 56.91 66 GLY A C 1
ATOM 468 O O . GLY A 1 66 ? 3.437 -21.074 -13.773 1.00 56.91 66 GLY A O 1
ATOM 469 N N . ALA A 1 67 ? 4.730 -22.893 -13.682 1.00 54.00 67 ALA A N 1
ATOM 470 C CA . ALA A 1 67 ? 4.583 -23.092 -12.234 1.00 54.00 67 ALA A CA 1
ATOM 471 C C . ALA A 1 67 ? 5.128 -21.936 -11.368 1.00 54.00 67 ALA A C 1
ATOM 473 O O . ALA A 1 67 ? 4.719 -21.767 -10.221 1.00 54.00 67 ALA A O 1
ATOM 474 N N . ARG A 1 68 ? 6.054 -21.117 -11.890 1.00 67.44 68 ARG A N 1
ATOM 475 C CA . ARG A 1 68 ? 6.554 -19.939 -11.158 1.00 67.44 68 ARG A CA 1
ATOM 476 C C . ARG A 1 68 ? 5.668 -18.714 -11.359 1.00 67.44 68 ARG A C 1
ATOM 478 O O . ARG A 1 68 ? 5.661 -17.854 -10.487 1.00 67.44 68 ARG A O 1
ATOM 485 N N . LYS A 1 69 ? 4.908 -18.642 -12.456 1.00 74.44 69 LYS A N 1
ATOM 486 C CA . LYS A 1 69 ? 4.072 -17.482 -12.793 1.00 74.44 69 LYS A CA 1
ATOM 487 C C . LYS A 1 69 ? 2.996 -17.241 -11.735 1.00 74.44 69 LYS A C 1
ATOM 489 O O . LYS A 1 69 ? 2.889 -16.128 -11.228 1.00 74.44 69 LYS A O 1
ATOM 494 N N . ASP A 1 70 ? 2.284 -18.290 -11.331 1.00 80.94 70 ASP A N 1
ATOM 495 C CA . ASP A 1 70 ? 1.145 -18.168 -10.412 1.00 80.94 70 ASP A CA 1
ATOM 496 C C . ASP A 1 70 ? 1.552 -17.628 -9.039 1.00 80.94 70 ASP A C 1
ATOM 498 O O . ASP A 1 70 ? 0.846 -16.808 -8.451 1.00 80.94 70 ASP A O 1
ATOM 502 N N . ARG A 1 71 ? 2.742 -18.011 -8.559 1.00 85.50 71 ARG A N 1
ATOM 503 C CA . ARG A 1 71 ? 3.287 -17.563 -7.271 1.00 85.50 71 ARG A CA 1
ATOM 504 C C . ARG A 1 71 ? 3.456 -16.043 -7.189 1.00 85.50 71 ARG A C 1
ATOM 506 O O . ARG A 1 71 ? 3.234 -15.462 -6.126 1.00 85.50 71 ARG A O 1
ATOM 513 N N . TYR A 1 72 ? 3.872 -15.419 -8.289 1.00 90.00 72 TYR A N 1
ATOM 514 C CA . TYR A 1 72 ? 4.125 -13.976 -8.366 1.00 90.00 72 TYR A CA 1
ATOM 515 C C . TYR A 1 72 ? 2.967 -13.201 -8.994 1.00 90.00 72 TYR A C 1
ATOM 517 O O . TYR A 1 72 ? 3.040 -11.974 -9.060 1.00 90.00 72 TYR A O 1
ATOM 525 N N . SER A 1 73 ? 1.934 -13.909 -9.457 1.00 93.69 73 SER A N 1
ATOM 526 C CA . SER A 1 73 ? 0.776 -13.312 -10.106 1.00 93.69 73 SER A CA 1
ATOM 527 C C . SER A 1 73 ? -0.127 -12.590 -9.112 1.00 93.69 73 SER A C 1
ATOM 529 O O . SER A 1 73 ? -0.378 -13.062 -7.997 1.00 93.69 73 SER A O 1
ATOM 531 N N . LEU A 1 74 ? -0.624 -11.444 -9.555 1.00 96.12 74 LEU A N 1
ATOM 532 C CA . LEU A 1 74 ? -1.612 -10.645 -8.861 1.00 96.12 74 LEU A CA 1
ATOM 533 C C . LEU A 1 74 ? -3.022 -11.141 -9.163 1.00 96.12 74 LEU A C 1
ATOM 535 O O . LEU A 1 74 ? -3.331 -11.589 -10.270 1.00 96.12 74 LEU A O 1
ATOM 539 N N . ARG A 1 75 ? -3.886 -11.017 -8.164 1.00 96.38 75 ARG A N 1
ATOM 540 C CA . ARG A 1 75 ? -5.339 -11.162 -8.262 1.00 96.38 75 ARG A CA 1
ATOM 541 C C . ARG A 1 75 ? -5.973 -9.879 -7.763 1.00 96.38 75 ARG A C 1
ATOM 543 O O . ARG A 1 75 ? -5.418 -9.267 -6.863 1.00 96.38 75 ARG A O 1
ATOM 550 N N . SER A 1 76 ? -7.138 -9.520 -8.294 1.00 96.81 76 SER A N 1
ATOM 551 C CA . SER A 1 76 ? -7.930 -8.415 -7.746 1.00 96.81 76 SER A CA 1
ATOM 552 C C 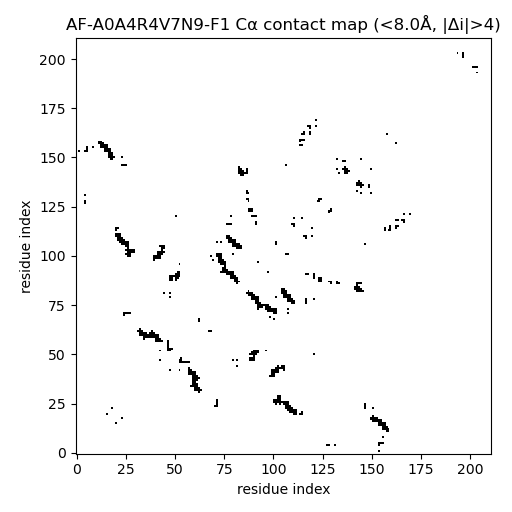. SER A 1 76 ? -8.106 -8.571 -6.230 1.00 96.81 76 SER A C 1
ATOM 554 O O . SER A 1 76 ? -8.486 -9.646 -5.765 1.00 96.81 76 SER A O 1
ATOM 556 N N . GLY A 1 77 ? -7.843 -7.501 -5.478 1.00 96.62 77 GLY A N 1
ATOM 557 C CA . GLY A 1 77 ? -7.861 -7.514 -4.011 1.00 96.62 77 GLY A CA 1
ATOM 558 C C . GLY A 1 77 ? -6.527 -7.878 -3.347 1.00 96.62 77 GLY A C 1
ATOM 559 O O . GLY A 1 77 ? -6.419 -7.764 -2.131 1.00 96.62 77 GLY A O 1
ATOM 560 N N . ASP A 1 78 ? -5.490 -8.244 -4.105 1.00 97.94 78 ASP A N 1
ATOM 561 C CA . ASP A 1 78 ? -4.122 -8.232 -3.584 1.00 97.94 78 ASP A CA 1
ATOM 562 C C . ASP A 1 78 ? -3.662 -6.782 -3.339 1.00 97.94 78 ASP A C 1
ATOM 564 O O . ASP A 1 78 ? -4.104 -5.841 -4.008 1.00 97.94 78 ASP A O 1
ATOM 568 N N . VAL A 1 79 ? -2.711 -6.605 -2.429 1.00 97.62 79 VAL A N 1
ATOM 569 C CA . VAL A 1 79 ? -2.015 -5.342 -2.179 1.00 97.62 79 VAL A CA 1
ATOM 570 C C . VAL A 1 79 ? -0.547 -5.507 -2.563 1.00 97.62 79 VAL A C 1
ATOM 572 O O . VAL A 1 79 ? 0.137 -6.431 -2.117 1.00 97.62 79 VAL A O 1
ATOM 575 N N . VAL A 1 80 ? -0.043 -4.616 -3.414 1.00 96.88 80 VAL A N 1
ATOM 576 C CA . VAL A 1 80 ? 1.385 -4.529 -3.736 1.00 96.88 80 VAL A CA 1
ATOM 577 C C . VAL A 1 80 ? 2.030 -3.557 -2.764 1.00 96.88 80 VAL A C 1
ATOM 579 O O . VAL A 1 80 ? 1.644 -2.397 -2.716 1.00 96.88 80 VAL A O 1
ATOM 582 N N . PHE A 1 81 ? 3.023 -4.014 -2.012 1.00 96.12 81 PHE A N 1
ATOM 583 C CA . PHE A 1 81 ? 3.689 -3.234 -0.970 1.00 96.12 81 PHE A CA 1
ATOM 584 C C . PHE A 1 81 ? 5.171 -3.026 -1.296 1.00 96.12 81 PHE A C 1
ATOM 586 O O . PHE A 1 81 ? 5.877 -3.983 -1.623 1.00 96.12 81 PHE A O 1
ATOM 593 N N . ALA A 1 82 ? 5.669 -1.794 -1.191 1.00 93.50 82 ALA A N 1
ATOM 594 C CA . ALA A 1 82 ? 7.083 -1.486 -1.381 1.00 93.50 82 ALA A CA 1
ATOM 595 C C . ALA A 1 82 ? 7.911 -1.955 -0.171 1.00 93.50 82 ALA A C 1
ATOM 597 O O . ALA A 1 82 ? 7.746 -1.461 0.942 1.00 93.50 82 ALA A O 1
ATOM 598 N N . ARG A 1 83 ? 8.843 -2.894 -0.386 1.00 89.62 83 ARG A N 1
ATOM 599 C CA . ARG A 1 83 ? 9.722 -3.416 0.684 1.00 89.62 83 ARG A CA 1
ATOM 600 C C . ARG A 1 83 ? 11.097 -2.771 0.743 1.00 89.62 83 ARG A C 1
ATOM 602 O O . ARG A 1 83 ? 11.876 -3.119 1.625 1.00 89.62 83 ARG A O 1
ATOM 609 N N . THR A 1 84 ? 11.432 -1.907 -0.207 1.00 85.94 84 THR A N 1
ATOM 610 C CA . THR A 1 84 ? 12.746 -1.265 -0.294 1.00 85.94 84 THR A CA 1
ATOM 611 C C . THR A 1 84 ? 12.572 0.214 -0.622 1.00 85.94 84 THR A C 1
ATOM 613 O O . THR A 1 84 ? 11.758 0.556 -1.475 1.00 85.94 84 THR A O 1
ATOM 616 N N . GLY A 1 85 ? 13.340 1.089 0.027 1.00 84.81 85 GLY A N 1
ATOM 617 C CA . GLY A 1 85 ? 13.231 2.537 -0.166 1.00 84.81 85 GLY A CA 1
ATOM 618 C C . GLY A 1 85 ? 12.056 3.134 0.610 1.00 84.81 85 GLY A C 1
ATOM 619 O O . GLY A 1 85 ? 12.105 3.183 1.836 1.00 84.81 85 GLY A O 1
ATOM 620 N N . ASP A 1 86 ? 11.021 3.604 -0.092 1.00 80.38 86 ASP A N 1
ATOM 621 C CA . ASP A 1 86 ? 9.848 4.251 0.520 1.00 80.38 86 ASP A CA 1
ATOM 622 C C . ASP A 1 86 ? 8.892 3.218 1.138 1.00 80.38 86 ASP A C 1
ATOM 624 O O . ASP A 1 86 ? 7.946 2.739 0.507 1.00 80.38 86 ASP A O 1
ATOM 628 N N . LEU A 1 87 ? 9.191 2.836 2.381 1.00 82.50 87 LEU A N 1
ATOM 629 C CA . LEU A 1 87 ? 8.406 1.880 3.156 1.00 82.50 87 LEU A CA 1
ATOM 630 C C . LEU A 1 87 ? 7.019 2.441 3.505 1.00 82.50 87 LEU A C 1
ATOM 632 O O . LEU A 1 87 ? 6.868 3.592 3.926 1.00 82.50 87 LEU A O 1
ATOM 636 N N . GLY A 1 88 ? 6.005 1.586 3.366 1.00 75.06 88 GLY A N 1
ATOM 637 C CA . GLY A 1 88 ? 4.601 1.947 3.585 1.00 75.06 88 GLY A CA 1
ATOM 638 C C . GLY A 1 88 ? 3.853 2.307 2.308 1.00 75.06 88 GLY A C 1
ATOM 639 O O . GLY A 1 88 ? 2.629 2.322 2.310 1.00 75.06 88 GLY A O 1
ATOM 640 N N . ARG A 1 89 ? 4.558 2.542 1.195 1.00 88.75 89 ARG A N 1
ATOM 641 C CA . ARG A 1 89 ? 3.897 2.776 -0.085 1.00 88.75 89 ARG A CA 1
ATOM 642 C C . ARG A 1 89 ? 3.244 1.488 -0.577 1.00 88.75 89 ARG A C 1
ATOM 644 O O . ARG A 1 89 ? 3.921 0.465 -0.733 1.00 88.75 89 ARG A O 1
ATOM 651 N N . CYS A 1 90 ? 1.950 1.546 -0.867 1.00 93.81 90 CYS A N 1
ATOM 652 C CA . CYS A 1 90 ? 1.216 0.393 -1.354 1.00 93.81 90 CYS A CA 1
ATOM 653 C C . CYS A 1 90 ? 0.245 0.738 -2.486 1.00 93.81 90 CYS A C 1
ATOM 655 O O . CYS A 1 90 ? -0.010 1.903 -2.786 1.00 93.81 90 CYS A O 1
ATOM 657 N N . ALA A 1 91 ? -0.222 -0.295 -3.181 1.00 95.00 91 ALA A N 1
ATOM 658 C CA . ALA A 1 91 ? -1.267 -0.174 -4.180 1.00 95.00 91 ALA A CA 1
ATOM 659 C C . ALA A 1 91 ? -2.245 -1.336 -4.100 1.00 95.00 91 ALA A C 1
ATOM 661 O O . ALA A 1 91 ? -1.838 -2.501 -4.052 1.00 95.00 91 ALA A O 1
ATOM 662 N N . LEU A 1 92 ? -3.533 -1.010 -4.161 1.00 96.06 92 LEU A N 1
ATOM 663 C CA . LEU A 1 92 ? -4.593 -1.993 -4.286 1.00 96.06 92 LEU A CA 1
ATOM 664 C C . LEU A 1 92 ? -4.700 -2.458 -5.739 1.00 96.06 92 LEU A C 1
ATOM 666 O O . LEU A 1 92 ? -4.771 -1.652 -6.668 1.00 96.06 92 LEU A O 1
ATOM 670 N N . THR A 1 93 ? -4.737 -3.769 -5.934 1.00 97.12 93 THR A N 1
ATOM 671 C CA . THR A 1 93 ? -4.925 -4.361 -7.258 1.00 97.12 93 THR A CA 1
ATOM 672 C C . THR A 1 93 ? -6.399 -4.460 -7.626 1.00 97.12 93 THR A C 1
ATOM 674 O O . THR A 1 93 ? -7.256 -4.784 -6.799 1.00 97.12 93 THR A O 1
ATOM 677 N N . THR A 1 94 ? -6.688 -4.233 -8.903 1.00 95.75 94 THR A N 1
ATOM 678 C CA . THR A 1 94 ? -8.022 -4.394 -9.485 1.00 95.75 94 THR A CA 1
ATOM 679 C C . THR A 1 94 ? -8.036 -5.546 -10.489 1.00 95.75 94 THR A C 1
ATOM 681 O O . THR A 1 94 ? -7.021 -6.202 -10.748 1.00 95.75 94 THR A O 1
ATOM 684 N N . VAL A 1 95 ? -9.198 -5.782 -11.101 1.00 95.81 95 VAL A N 1
ATOM 685 C CA . VAL A 1 95 ? -9.356 -6.743 -12.201 1.00 95.81 95 VAL A CA 1
ATOM 686 C C . VAL A 1 95 ? -8.363 -6.500 -13.344 1.00 95.81 95 VAL A C 1
ATOM 688 O O . VAL A 1 95 ? -7.854 -7.464 -13.908 1.00 95.81 95 VAL A O 1
ATOM 691 N N . GLU A 1 96 ? -7.993 -5.244 -13.613 1.00 95.00 96 GLU A N 1
ATOM 692 C CA . GLU A 1 96 ? -7.046 -4.864 -14.674 1.00 95.00 96 GLU A CA 1
ATOM 693 C C . GLU A 1 96 ? -5.630 -5.399 -14.431 1.00 95.00 96 GLU A C 1
ATOM 695 O O . GLU A 1 96 ? -4.896 -5.688 -15.376 1.00 95.00 96 GLU A O 1
ATOM 700 N N . ASN A 1 97 ? -5.243 -5.549 -13.162 1.00 95.12 97 ASN A N 1
ATOM 701 C CA . ASN A 1 97 ? -3.910 -6.012 -12.779 1.00 95.12 97 ASN A CA 1
ATOM 702 C C . ASN A 1 97 ? -3.831 -7.539 -12.651 1.00 95.12 97 ASN A C 1
ATOM 704 O O . ASN A 1 97 ? -2.772 -8.081 -12.333 1.00 95.12 97 ASN A O 1
ATOM 708 N N . THR A 1 98 ? -4.940 -8.251 -12.861 1.00 95.00 98 THR A N 1
ATOM 709 C CA . THR A 1 98 ? -4.981 -9.702 -12.667 1.00 95.00 98 THR A CA 1
ATOM 710 C C . THR A 1 98 ? -4.025 -10.402 -13.634 1.00 95.00 98 THR A C 1
ATOM 712 O O . THR A 1 98 ? -3.997 -10.131 -14.833 1.00 95.00 98 THR A O 1
ATOM 715 N N . GLY A 1 99 ? -3.202 -11.306 -13.101 1.00 92.88 99 GLY A N 1
ATOM 716 C CA . GLY A 1 99 ? -2.174 -12.027 -13.850 1.00 92.88 99 GLY A CA 1
ATOM 717 C C . GLY A 1 99 ? -0.870 -11.253 -14.069 1.00 92.88 99 GLY A C 1
ATOM 718 O O . GLY A 1 99 ? 0.087 -11.846 -14.572 1.00 92.88 99 GLY A O 1
ATOM 719 N N . TRP A 1 100 ? -0.794 -9.974 -13.677 1.00 94.38 100 TRP A N 1
ATOM 720 C CA . TRP A 1 100 ? 0.463 -9.221 -13.662 1.00 94.38 100 TRP A CA 1
ATOM 721 C C . TRP A 1 100 ? 1.382 -9.760 -12.569 1.00 94.38 100 TRP A C 1
ATOM 723 O O . TRP A 1 100 ? 0.930 -10.391 -11.617 1.00 94.38 100 TRP A O 1
ATOM 733 N N . LEU A 1 101 ? 2.681 -9.522 -12.699 1.00 93.94 101 LEU A N 1
ATOM 734 C CA . LEU A 1 101 ? 3.697 -10.051 -11.797 1.00 93.94 101 LEU A CA 1
ATOM 735 C C . LEU A 1 101 ? 4.172 -8.980 -10.824 1.00 93.94 101 LEU A C 1
ATOM 737 O O . LEU A 1 101 ? 4.310 -7.817 -11.192 1.00 93.94 101 LEU A O 1
ATOM 741 N N . VAL A 1 102 ? 4.508 -9.379 -9.602 1.00 94.31 102 VAL A N 1
ATOM 742 C CA . VAL A 1 102 ? 5.158 -8.494 -8.623 1.00 94.31 102 VAL A CA 1
ATOM 743 C C . VAL A 1 102 ? 6.672 -8.625 -8.722 1.00 94.31 102 VAL A C 1
ATOM 745 O O . VAL A 1 102 ? 7.194 -9.735 -8.667 1.00 94.31 102 VAL A O 1
ATOM 748 N N . GLY A 1 103 ? 7.388 -7.508 -8.850 1.00 92.25 103 GLY A N 1
ATOM 749 C CA . GLY A 1 103 ? 8.851 -7.451 -8.900 1.00 92.25 103 GLY A CA 1
ATOM 750 C C . GLY A 1 103 ? 9.518 -7.466 -7.522 1.00 92.25 103 GLY A C 1
ATOM 751 O O . GLY A 1 103 ? 8.904 -7.157 -6.509 1.00 92.25 103 GLY A O 1
ATOM 752 N N . GLY A 1 104 ? 10.804 -7.816 -7.475 1.00 90.00 104 GLY A N 1
ATOM 753 C CA . GLY A 1 104 ? 11.533 -8.128 -6.236 1.00 90.00 104 GLY A CA 1
ATOM 754 C C . GLY A 1 104 ? 11.732 -6.971 -5.250 1.00 90.00 104 GLY A C 1
ATOM 755 O O . GLY A 1 104 ? 12.038 -7.226 -4.091 1.00 90.00 104 GLY A O 1
ATOM 756 N N . GLY A 1 105 ? 11.532 -5.720 -5.678 1.00 89.88 105 GLY A N 1
ATOM 757 C CA . GLY A 1 105 ? 11.464 -4.557 -4.779 1.00 89.88 105 GLY A CA 1
ATOM 758 C C . GLY A 1 105 ? 10.123 -4.423 -4.045 1.00 89.88 105 GLY A C 1
ATOM 759 O O . GLY A 1 105 ? 9.967 -3.557 -3.187 1.00 89.88 105 GLY A O 1
ATOM 760 N N . CYS A 1 106 ? 9.161 -5.290 -4.361 1.00 94.12 106 CYS A N 1
ATOM 761 C CA . CYS A 1 106 ? 7.819 -5.294 -3.803 1.00 94.12 106 CYS A CA 1
ATOM 762 C C . CYS A 1 106 ? 7.490 -6.639 -3.134 1.00 94.12 106 CYS A C 1
ATOM 764 O O . CYS A 1 106 ? 8.123 -7.676 -3.369 1.00 94.12 106 CYS A O 1
ATOM 766 N N . LEU A 1 107 ? 6.459 -6.613 -2.298 1.00 95.56 107 LEU A N 1
ATOM 767 C CA . LEU A 1 107 ? 5.781 -7.771 -1.733 1.00 95.56 107 LEU A CA 1
ATOM 768 C C . LEU A 1 107 ? 4.354 -7.808 -2.269 1.00 95.56 107 LEU A C 1
ATOM 770 O O . LEU A 1 107 ? 3.723 -6.768 -2.446 1.00 95.56 107 LEU A O 1
ATOM 774 N N . ARG A 1 108 ? 3.849 -9.015 -2.505 1.00 96.81 108 ARG A N 1
ATOM 775 C CA . ARG A 1 108 ? 2.422 -9.274 -2.665 1.00 96.81 108 ARG A CA 1
ATOM 776 C C . ARG A 1 108 ? 1.858 -9.601 -1.291 1.00 96.81 108 ARG A C 1
ATOM 778 O O . ARG A 1 108 ? 2.334 -10.542 -0.656 1.00 96.81 108 ARG A O 1
ATOM 785 N N . LEU A 1 109 ? 0.853 -8.853 -0.876 1.00 97.81 109 LEU A N 1
ATOM 786 C CA . LEU A 1 109 ? 0.051 -9.107 0.310 1.00 97.81 109 LEU A CA 1
ATOM 787 C C . LEU A 1 109 ? -1.330 -9.553 -0.169 1.00 97.81 109 LEU A C 1
ATOM 789 O O . LEU A 1 109 ? -1.962 -8.850 -0.954 1.00 97.81 109 LEU A O 1
ATOM 793 N N . ARG A 1 110 ? -1.782 -10.733 0.244 1.00 97.88 110 ARG A N 1
ATOM 794 C CA . ARG A 1 110 ? -3.140 -11.214 -0.031 1.00 97.88 110 ARG A CA 1
ATOM 795 C C . ARG A 1 110 ? -3.856 -11.406 1.298 1.00 97.88 110 ARG A C 1
ATOM 797 O O . ARG A 1 110 ? -3.557 -12.393 1.967 1.00 97.88 110 ARG A O 1
ATOM 804 N N . PRO A 1 111 ? -4.736 -10.469 1.678 1.00 97.94 111 PRO A N 1
ATOM 805 C CA . PRO A 1 111 ? -5.512 -10.581 2.903 1.00 97.94 111 PRO A CA 1
ATOM 806 C C . PRO A 1 111 ? -6.331 -11.872 2.928 1.00 97.94 111 PRO A C 1
ATOM 808 O O . PRO A 1 111 ? -6.847 -12.304 1.892 1.00 97.94 111 PRO A O 1
ATOM 811 N N . GLU A 1 112 ? -6.447 -12.466 4.109 1.00 97.81 112 GLU A N 1
ATOM 812 C CA . GLU A 1 112 ? -7.395 -13.544 4.379 1.00 97.81 112 GLU A CA 1
ATOM 813 C C . GLU A 1 112 ? -8.832 -12.984 4.489 1.00 97.81 112 GLU A C 1
ATOM 815 O O . GLU A 1 112 ? -9.006 -11.770 4.632 1.00 97.81 112 GLU A O 1
ATOM 820 N N . PRO A 1 113 ? -9.886 -13.822 4.416 1.00 97.06 113 PRO A N 1
ATOM 821 C CA . PRO A 1 113 ? -11.279 -13.361 4.347 1.00 97.06 113 PRO A CA 1
ATOM 822 C C . PRO A 1 113 ? -11.735 -12.429 5.479 1.00 97.06 113 PRO A C 1
ATOM 824 O O . PRO A 1 113 ? -12.664 -11.650 5.279 1.00 97.06 113 PRO A O 1
ATOM 827 N N . GLN A 1 114 ? -11.098 -12.498 6.649 1.00 96.50 114 GLN A N 1
ATOM 828 C CA . GLN A 1 114 ? -11.388 -11.638 7.796 1.00 96.50 114 GLN A CA 1
ATOM 829 C C . GLN A 1 114 ? -10.786 -10.225 7.691 1.00 96.50 114 GLN A C 1
ATOM 831 O O . GLN A 1 114 ? -11.106 -9.374 8.516 1.00 96.50 114 GLN A O 1
ATOM 836 N N . VAL A 1 115 ? -9.946 -9.940 6.688 1.00 98.00 115 VAL A N 1
ATOM 837 C CA . VAL A 1 115 ? -9.343 -8.616 6.472 1.00 98.00 115 VAL A CA 1
ATO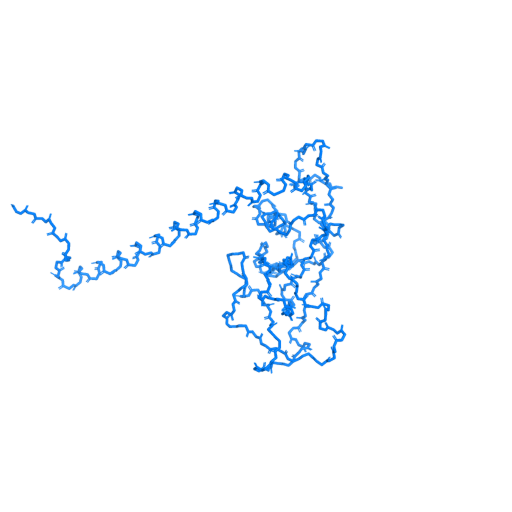M 838 C C . VAL A 1 115 ? -9.683 -8.091 5.081 1.00 98.00 115 VAL A C 1
ATOM 840 O O . VAL A 1 115 ? -9.334 -8.672 4.054 1.00 98.00 115 VAL A O 1
ATOM 843 N N . MET A 1 116 ? -10.312 -6.921 5.021 1.00 97.88 116 MET A N 1
ATOM 844 C CA . MET A 1 116 ? -10.544 -6.220 3.764 1.00 97.88 116 MET A CA 1
ATOM 845 C C . MET A 1 116 ? -9.239 -5.630 3.224 1.00 97.88 116 MET A C 1
ATOM 847 O O . MET A 1 116 ? -8.517 -4.915 3.915 1.00 97.88 116 MET A O 1
ATOM 851 N N . ALA A 1 117 ? -8.970 -5.833 1.934 1.00 96.81 117 ALA A N 1
ATOM 852 C CA . ALA A 1 117 ? -7.775 -5.288 1.288 1.00 96.81 117 ALA A CA 1
ATOM 853 C C . ALA A 1 117 ? -7.669 -3.759 1.390 1.00 96.81 117 ALA A C 1
ATOM 855 O O . ALA A 1 117 ? -6.586 -3.234 1.632 1.00 96.81 117 ALA A O 1
ATOM 856 N N . ARG A 1 118 ? -8.796 -3.045 1.260 1.00 95.50 118 ARG A N 1
ATOM 857 C CA . ARG A 1 118 ? -8.855 -1.586 1.454 1.00 95.50 118 ARG A CA 1
ATOM 858 C C . ARG A 1 118 ? -8.495 -1.184 2.882 1.00 95.50 118 ARG A C 1
ATOM 860 O O . ARG A 1 118 ? -7.739 -0.241 3.067 1.00 95.50 118 ARG A O 1
ATOM 867 N N . TYR A 1 119 ? -8.993 -1.924 3.874 1.00 96.94 119 TYR A N 1
ATOM 868 C CA . TYR A 1 119 ? -8.656 -1.680 5.275 1.00 96.94 119 TYR A CA 1
ATOM 869 C C . TYR A 1 119 ? -7.152 -1.843 5.495 1.00 96.94 119 TYR A C 1
ATOM 871 O O . TYR A 1 119 ? -6.510 -0.953 6.046 1.00 96.94 119 TYR A O 1
ATOM 879 N N . LEU A 1 120 ? -6.571 -2.929 4.974 1.00 96.56 120 LEU A N 1
ATOM 880 C CA . LEU A 1 120 ? -5.137 -3.178 5.079 1.00 96.56 120 LEU A CA 1
ATOM 881 C C . LEU A 1 120 ? -4.295 -2.078 4.410 1.00 96.56 120 LEU A C 1
ATOM 883 O O . LEU A 1 120 ? -3.263 -1.706 4.957 1.00 96.56 120 LEU A O 1
ATOM 887 N N . VAL A 1 121 ? -4.721 -1.543 3.260 1.00 94.94 121 VAL A N 1
ATOM 888 C CA . VAL A 1 121 ? -4.051 -0.404 2.601 1.00 94.94 121 VAL A CA 1
ATOM 889 C C . VAL A 1 121 ? -3.991 0.803 3.536 1.00 94.94 121 VAL A C 1
ATOM 891 O O . VAL A 1 121 ? -2.895 1.266 3.846 1.00 94.94 121 VAL A O 1
ATOM 894 N N . HIS A 1 122 ? -5.134 1.245 4.066 1.00 93.81 122 HIS A N 1
ATOM 895 C CA . HIS A 1 122 ? -5.162 2.383 4.989 1.00 93.81 122 HIS A CA 1
ATOM 896 C C . HIS A 1 122 ? -4.372 2.111 6.276 1.00 93.81 122 HIS A C 1
ATOM 898 O O . HIS A 1 122 ? -3.686 3.000 6.778 1.00 93.81 122 HIS A O 1
ATOM 904 N N . TYR A 1 123 ? -4.416 0.877 6.787 1.00 94.50 123 TYR A N 1
ATOM 905 C CA . TYR A 1 123 ? -3.634 0.472 7.953 1.00 94.50 123 TYR A CA 1
ATOM 906 C C . TYR A 1 123 ? -2.127 0.618 7.691 1.00 94.50 123 TYR A C 1
ATOM 908 O O . TYR A 1 123 ? -1.414 1.227 8.482 1.00 94.50 123 TYR A O 1
ATOM 916 N N . LEU A 1 124 ? -1.633 0.114 6.555 1.00 93.19 124 LEU A N 1
ATOM 917 C CA . LEU A 1 124 ? -0.215 0.178 6.177 1.00 93.19 124 LEU A CA 1
ATOM 918 C C . LEU A 1 124 ? 0.280 1.605 5.900 1.00 93.19 124 LEU A C 1
ATOM 920 O O . LEU A 1 124 ? 1.468 1.891 6.079 1.00 93.19 124 LEU A O 1
ATOM 924 N N . GLU A 1 125 ? -0.613 2.490 5.462 1.00 89.81 125 GLU A N 1
ATOM 925 C CA . GLU A 1 125 ? -0.309 3.893 5.171 1.00 89.81 125 GLU A CA 1
ATOM 926 C C . GLU A 1 125 ? -0.348 4.791 6.414 1.00 89.81 125 GLU A C 1
ATOM 928 O O . GLU A 1 125 ? 0.226 5.886 6.395 1.00 89.81 125 GLU A O 1
ATOM 933 N N . HIS A 1 126 ? -0.942 4.314 7.514 1.00 90.88 126 HIS A N 1
ATOM 934 C CA . HIS A 1 126 ? -1.005 5.041 8.776 1.00 90.88 126 HIS A CA 1
ATOM 935 C C . HIS A 1 126 ? 0.394 5.431 9.278 1.00 90.88 126 HIS A C 1
ATOM 937 O O . HIS A 1 126 ? 1.349 4.650 9.227 1.00 90.88 126 HIS A O 1
ATOM 943 N N . SER A 1 127 ? 0.532 6.654 9.791 1.00 90.12 127 SER A N 1
ATOM 944 C CA . SER A 1 127 ? 1.827 7.254 10.142 1.00 90.12 127 SER A CA 1
ATOM 945 C C . SER A 1 127 ? 2.617 6.432 11.165 1.00 90.12 127 SER A C 1
ATOM 947 O O . SER A 1 127 ? 3.823 6.241 10.994 1.00 90.12 127 SER A O 1
ATOM 949 N N . GLU A 1 128 ? 1.943 5.901 12.185 1.00 91.62 128 GLU A N 1
ATOM 950 C CA . GLU A 1 128 ? 2.558 5.061 13.219 1.00 91.62 128 GLU A CA 1
ATOM 951 C C . GLU A 1 128 ? 2.999 3.702 12.676 1.00 91.62 128 GLU A C 1
ATOM 953 O O . GLU A 1 128 ? 4.076 3.220 13.028 1.00 91.62 128 GLU A O 1
ATOM 958 N N . VAL A 1 129 ? 2.225 3.119 11.754 1.00 92.44 129 VAL A N 1
ATOM 959 C CA . VAL A 1 129 ? 2.581 1.862 11.082 1.00 92.44 129 VAL A CA 1
ATOM 960 C C . VAL A 1 129 ? 3.792 2.088 10.188 1.00 92.44 129 VAL A C 1
ATOM 962 O O . VAL A 1 129 ? 4.764 1.340 10.263 1.00 92.44 129 VAL A O 1
ATOM 965 N N . ARG A 1 130 ? 3.823 3.182 9.420 1.00 90.50 130 ARG A N 1
ATOM 966 C CA . ARG A 1 130 ? 5.003 3.569 8.631 1.00 90.50 130 ARG A CA 1
ATOM 967 C C . ARG A 1 130 ? 6.234 3.797 9.503 1.00 90.50 130 ARG A C 1
ATOM 969 O O . ARG A 1 130 ? 7.337 3.431 9.104 1.00 90.50 130 ARG A O 1
ATOM 976 N N . GLU A 1 131 ? 6.067 4.382 10.684 1.00 89.94 131 GLU A N 1
ATOM 977 C CA . GLU A 1 131 ? 7.162 4.579 11.634 1.00 89.94 131 GLU A CA 1
ATOM 978 C C . GLU A 1 131 ? 7.652 3.259 12.238 1.00 89.94 131 GLU A C 1
ATOM 980 O O . GLU A 1 131 ? 8.857 3.037 12.357 1.00 89.94 131 GLU A O 1
ATOM 985 N N . TRP A 1 132 ? 6.737 2.349 12.563 1.00 92.06 132 TRP A N 1
ATOM 986 C CA . TRP A 1 132 ? 7.085 0.996 12.983 1.00 92.06 132 TRP A CA 1
ATOM 987 C C . TRP A 1 132 ? 7.859 0.256 11.886 1.00 92.06 132 TRP A C 1
ATOM 989 O O . TRP A 1 132 ? 8.929 -0.290 12.151 1.00 92.06 132 TRP A O 1
ATOM 999 N N . LEU A 1 133 ? 7.387 0.321 10.636 1.00 91.62 133 LEU A N 1
ATOM 1000 C CA . LEU A 1 133 ? 8.040 -0.290 9.476 1.00 91.62 133 LEU A CA 1
ATOM 1001 C C . LEU A 1 133 ? 9.451 0.269 9.258 1.00 91.62 133 LEU A C 1
ATOM 1003 O O . LEU A 1 133 ? 10.369 -0.496 8.965 1.00 91.62 133 LEU A O 1
ATOM 1007 N N . ARG A 1 134 ? 9.646 1.585 9.430 1.00 89.31 134 ARG A N 1
ATOM 1008 C CA . ARG A 1 134 ? 10.972 2.219 9.370 1.00 89.31 134 ARG A CA 1
ATOM 1009 C C . ARG A 1 134 ? 11.905 1.674 10.447 1.00 89.31 134 ARG A C 1
ATOM 1011 O O . ARG A 1 134 ? 13.006 1.243 10.111 1.00 89.31 134 ARG A O 1
ATOM 1018 N N . ARG A 1 135 ? 11.458 1.627 11.706 1.00 89.38 135 ARG A N 1
ATOM 1019 C CA . ARG A 1 135 ? 12.248 1.104 12.837 1.00 89.38 135 ARG A CA 1
ATOM 1020 C C . ARG A 1 135 ? 12.574 -0.384 12.707 1.00 89.38 135 ARG A C 1
ATOM 1022 O O . ARG A 1 135 ? 13.652 -0.805 13.108 1.00 89.38 135 ARG A O 1
ATOM 1029 N N . ALA A 1 136 ? 11.661 -1.167 12.139 1.00 88.81 136 ALA A N 1
ATOM 1030 C CA . ALA A 1 136 ? 11.831 -2.603 11.937 1.00 88.81 136 ALA A CA 1
ATOM 1031 C C . ALA A 1 136 ? 12.667 -2.955 10.688 1.00 88.81 136 ALA A C 1
ATOM 1033 O O . ALA A 1 136 ? 13.083 -4.103 10.515 1.00 88.81 136 ALA A O 1
ATOM 1034 N N . SER A 1 137 ? 12.902 -1.994 9.790 1.00 87.44 137 SER A N 1
ATOM 1035 C CA . SER A 1 137 ? 13.671 -2.215 8.565 1.00 87.44 137 SER A CA 1
ATOM 1036 C C . SER A 1 137 ? 15.178 -2.307 8.809 1.00 87.44 137 SER A C 1
ATOM 1038 O O . SER A 1 137 ? 15.706 -1.825 9.809 1.00 87.44 137 SER A O 1
ATOM 1040 N N . THR A 1 138 ? 15.891 -2.928 7.870 1.00 82.94 138 THR A N 1
ATOM 1041 C CA . THR A 1 138 ? 17.356 -3.005 7.881 1.00 82.94 138 THR A CA 1
ATOM 1042 C C . THR A 1 138 ? 17.959 -2.221 6.718 1.00 82.94 138 THR A C 1
ATOM 1044 O O . THR A 1 138 ? 17.295 -1.977 5.714 1.00 82.94 138 THR A O 1
ATOM 1047 N N . GLY A 1 139 ? 19.238 -1.855 6.831 1.00 75.19 139 GLY A N 1
ATOM 1048 C CA . GLY A 1 139 ? 19.960 -1.081 5.816 1.00 75.19 139 GLY A CA 1
ATOM 1049 C C . GLY A 1 139 ? 20.064 0.398 6.187 1.00 75.19 139 GLY A C 1
ATOM 1050 O O . GLY A 1 139 ? 19.062 1.077 6.370 1.00 75.19 139 GLY A O 1
ATOM 1051 N N . SER A 1 140 ? 21.296 0.897 6.298 1.00 65.25 140 SER A N 1
ATOM 1052 C CA . SER A 1 140 ? 21.590 2.260 6.767 1.00 65.25 140 SER A CA 1
ATOM 1053 C C . SER A 1 140 ? 21.303 3.354 5.735 1.00 65.25 140 SER A C 1
ATOM 1055 O O . SER A 1 140 ? 21.017 4.482 6.116 1.00 65.25 140 SER A O 1
ATOM 1057 N N . VAL A 1 141 ? 21.387 3.032 4.438 1.00 75.69 141 VAL A N 1
ATOM 1058 C CA . VAL A 1 141 ? 21.208 3.997 3.333 1.00 75.69 141 VAL A CA 1
ATOM 1059 C C . VAL A 1 141 ? 19.881 3.788 2.607 1.00 75.69 141 VAL A C 1
ATOM 1061 O O . VAL A 1 141 ? 19.196 4.750 2.275 1.00 75.69 141 VAL A O 1
ATOM 1064 N N . ILE A 1 142 ? 19.507 2.530 2.357 1.00 79.31 142 ILE A N 1
ATOM 1065 C CA . ILE A 1 142 ? 18.242 2.169 1.714 1.00 79.31 142 ILE A CA 1
ATOM 1066 C C . ILE A 1 142 ? 17.531 1.174 2.632 1.00 79.31 142 ILE A C 1
ATOM 1068 O O . ILE A 1 142 ? 17.991 0.032 2.734 1.00 79.31 142 ILE A O 1
ATOM 1072 N N . PRO A 1 143 ? 16.425 1.585 3.276 1.00 83.69 143 PRO A N 1
ATOM 1073 C CA . PRO A 1 143 ? 15.622 0.699 4.101 1.00 83.69 143 PRO A CA 1
ATOM 1074 C C . PRO A 1 143 ? 15.143 -0.512 3.303 1.00 83.69 143 PRO A C 1
ATOM 1076 O O . PRO A 1 143 ? 14.701 -0.379 2.159 1.00 83.69 143 PRO A O 1
ATOM 1079 N N . ASN A 1 144 ? 15.205 -1.692 3.907 1.00 88.06 144 ASN A N 1
ATOM 1080 C CA . ASN A 1 144 ? 14.707 -2.937 3.345 1.00 88.06 144 ASN A CA 1
ATOM 1081 C C . ASN A 1 144 ? 13.993 -3.757 4.421 1.00 88.06 144 ASN A C 1
ATOM 1083 O O . ASN A 1 144 ? 14.549 -4.046 5.480 1.00 88.06 144 ASN A O 1
ATOM 1087 N N . LEU A 1 145 ? 12.768 -4.178 4.123 1.00 91.06 145 LEU A N 1
ATOM 1088 C CA . LEU A 1 145 ? 11.926 -4.931 5.044 1.00 91.06 145 LEU A CA 1
ATOM 1089 C C . LEU A 1 145 ? 11.857 -6.403 4.638 1.00 91.06 145 LEU A C 1
ATOM 1091 O O . LEU A 1 145 ? 11.533 -6.737 3.497 1.00 91.06 145 LEU A O 1
ATOM 1095 N N . SER A 1 146 ? 12.170 -7.311 5.564 1.00 91.94 146 SER A N 1
ATOM 1096 C CA . SER A 1 146 ? 12.067 -8.751 5.309 1.00 91.94 146 SER A CA 1
ATOM 1097 C C . SER A 1 146 ? 10.606 -9.227 5.348 1.00 91.94 146 SER A C 1
ATOM 1099 O O . SER A 1 146 ? 9.770 -8.622 6.011 1.00 91.94 146 SER A O 1
ATOM 1101 N N . VAL A 1 147 ? 10.297 -10.337 4.660 1.00 94.38 147 VAL A N 1
ATOM 1102 C CA . VAL A 1 147 ? 8.953 -10.954 4.720 1.00 94.38 147 VAL A CA 1
ATOM 1103 C C . VAL A 1 147 ? 8.611 -11.356 6.152 1.00 94.38 147 VAL A C 1
ATOM 1105 O O . VAL A 1 147 ? 7.497 -11.119 6.597 1.00 94.38 147 VAL A O 1
ATOM 1108 N N . ARG A 1 148 ? 9.587 -11.916 6.877 1.00 95.12 148 ARG A N 1
ATOM 1109 C CA . ARG A 1 148 ? 9.426 -12.329 8.272 1.00 95.12 148 ARG A CA 1
ATOM 1110 C C . ARG A 1 148 ? 9.082 -11.144 9.171 1.00 95.12 148 ARG A C 1
ATOM 1112 O O . ARG A 1 148 ? 8.117 -11.211 9.912 1.00 95.12 148 ARG A O 1
ATOM 1119 N N . THR A 1 149 ? 9.838 -10.056 9.058 1.00 93.38 149 THR A N 1
ATOM 1120 C CA . THR A 1 149 ? 9.610 -8.845 9.853 1.00 93.38 149 THR A CA 1
ATOM 1121 C C . THR A 1 149 ? 8.223 -8.268 9.593 1.00 93.38 149 THR A C 1
ATOM 1123 O O . THR A 1 149 ? 7.524 -7.921 10.534 1.00 93.38 149 THR A O 1
ATOM 1126 N N . LEU A 1 150 ? 7.802 -8.193 8.325 1.00 95.06 150 LEU A N 1
ATOM 1127 C CA . LEU A 1 150 ? 6.465 -7.703 7.997 1.00 95.06 150 LEU A CA 1
ATOM 1128 C C . LEU A 1 150 ? 5.367 -8.640 8.524 1.00 95.06 150 LEU A C 1
ATOM 1130 O O . LEU A 1 150 ? 4.343 -8.159 8.988 1.00 95.06 150 LEU A O 1
ATOM 1134 N N . ALA A 1 151 ? 5.582 -9.958 8.489 1.00 96.88 151 ALA A N 1
ATOM 1135 C CA . ALA A 1 151 ? 4.636 -10.940 9.022 1.00 96.88 151 ALA A CA 1
ATOM 1136 C C . ALA A 1 151 ? 4.422 -10.810 10.541 1.00 96.88 151 ALA A C 1
ATOM 1138 O O . ALA A 1 151 ? 3.330 -11.088 11.023 1.00 96.88 151 ALA A O 1
ATOM 1139 N N . GLU A 1 152 ? 5.442 -10.370 11.281 1.00 95.69 152 GLU A N 1
ATOM 1140 C CA . GLU A 1 152 ? 5.394 -10.160 12.735 1.00 95.69 152 GLU A CA 1
ATOM 1141 C C . GLU A 1 152 ? 4.735 -8.819 13.130 1.00 95.69 152 GLU A C 1
ATOM 1143 O O . GLU A 1 152 ? 4.518 -8.572 14.316 1.00 95.69 152 GLU A O 1
ATOM 1148 N N . MET A 1 153 ? 4.409 -7.947 12.165 1.00 95.19 153 MET A N 1
ATOM 1149 C CA . MET A 1 153 ? 3.751 -6.668 12.438 1.00 95.19 153 MET A CA 1
ATOM 1150 C C . MET A 1 153 ? 2.376 -6.907 13.075 1.00 95.19 153 MET A C 1
ATOM 1152 O O . MET A 1 153 ? 1.568 -7.621 12.478 1.00 95.19 153 MET A O 1
ATOM 1156 N N . PRO A 1 154 ? 2.078 -6.319 14.244 1.00 94.94 154 PRO A N 1
ATOM 1157 C CA . PRO A 1 154 ? 0.766 -6.467 14.851 1.00 94.94 154 PRO A CA 1
ATOM 1158 C C . PRO A 1 154 ? -0.271 -5.676 14.045 1.00 94.94 154 PRO A C 1
ATOM 1160 O O . PRO A 1 154 ? -0.007 -4.549 13.628 1.00 94.94 154 PRO A O 1
ATOM 1163 N N . VAL A 1 155 ? -1.442 -6.275 13.833 1.00 95.62 155 VAL A N 1
ATOM 1164 C CA . VAL A 1 155 ? -2.572 -5.701 13.096 1.00 95.62 155 VAL A CA 1
ATOM 1165 C C . VAL A 1 155 ? -3.830 -5.805 13.948 1.00 95.62 155 VAL A C 1
ATOM 1167 O O . VAL A 1 155 ? -4.108 -6.858 14.522 1.00 95.62 155 VAL A O 1
ATOM 1170 N N . ALA A 1 156 ? -4.583 -4.709 14.026 1.00 96.00 156 ALA A N 1
ATOM 1171 C CA . ALA A 1 156 ? -5.919 -4.714 14.606 1.00 96.00 156 ALA A CA 1
ATOM 1172 C C . ALA A 1 156 ? -6.904 -5.242 13.559 1.00 96.00 156 ALA A C 1
ATOM 1174 O O . ALA A 1 156 ? -6.862 -4.824 12.403 1.00 96.00 156 ALA A O 1
ATOM 1175 N N . VAL A 1 157 ? -7.776 -6.162 13.955 1.00 96.50 157 VAL A N 1
ATOM 1176 C CA . VAL A 1 157 ? -8.728 -6.835 13.070 1.00 96.50 157 VAL A CA 1
ATOM 1177 C C . VAL A 1 157 ? -10.139 -6.606 13.623 1.00 96.50 157 VAL A C 1
ATOM 1179 O O . VAL A 1 157 ? -10.629 -7.408 14.418 1.00 96.50 157 VAL A O 1
ATOM 1182 N N . PRO A 1 158 ? -10.784 -5.482 13.253 1.00 97.06 158 PRO A N 1
ATOM 1183 C CA . PRO A 1 158 ? -12.185 -5.229 13.575 1.00 97.06 158 PRO A CA 1
ATOM 1184 C C . PRO A 1 158 ? -13.104 -6.234 12.868 1.00 97.06 158 PRO A C 1
ATOM 1186 O O . PRO A 1 158 ? -12.706 -6.816 11.853 1.00 97.06 158 PRO A O 1
ATOM 1189 N N . PRO A 1 159 ? -14.374 -6.344 13.278 1.00 97.69 159 PRO A N 1
ATOM 1190 C CA . PRO A 1 159 ? -15.423 -6.941 12.455 1.00 97.69 159 PRO A CA 1
ATOM 1191 C C . PRO A 1 159 ? -15.487 -6.349 11.029 1.00 97.69 159 PRO A C 1
ATOM 1193 O O . PRO A 1 159 ? -15.184 -5.175 10.801 1.00 97.69 159 PRO A O 1
ATOM 1196 N N . LEU A 1 160 ? -15.867 -7.161 10.034 1.00 97.81 160 LEU A N 1
ATOM 1197 C CA . LEU A 1 160 ? -15.838 -6.765 8.612 1.00 97.81 160 LEU A CA 1
ATOM 1198 C C . LEU A 1 160 ? -16.751 -5.572 8.281 1.00 97.81 160 LEU A C 1
ATOM 1200 O O . LEU A 1 160 ? -16.464 -4.807 7.361 1.00 97.81 160 LEU A O 1
ATOM 1204 N N . ASP A 1 161 ? -17.862 -5.424 8.992 1.00 97.69 161 ASP A N 1
ATOM 1205 C CA . ASP A 1 161 ? -18.777 -4.290 8.878 1.00 97.69 161 ASP A CA 1
ATOM 1206 C C . ASP A 1 161 ? -18.143 -2.990 9.386 1.00 97.69 161 ASP A C 1
ATOM 1208 O O . ASP A 1 161 ? -18.246 -1.965 8.709 1.00 97.69 161 ASP A O 1
ATOM 1212 N N . GLU A 1 162 ? -17.404 -3.042 10.497 1.00 97.69 162 GLU A N 1
ATOM 1213 C CA . GLU A 1 162 ? -16.616 -1.906 10.986 1.00 97.69 162 GLU A CA 1
ATOM 1214 C C . GLU A 1 162 ? -15.465 -1.558 10.035 1.00 97.69 162 GLU A C 1
ATOM 1216 O O . GLU A 1 162 ? -15.265 -0.385 9.708 1.00 97.69 162 GLU A O 1
ATOM 1221 N N . GLN A 1 163 ? -14.741 -2.563 9.523 1.00 98.00 163 GLN A N 1
ATOM 1222 C CA . GLN A 1 163 ? -13.710 -2.350 8.500 1.00 98.00 163 GLN A CA 1
ATOM 1223 C C . GLN A 1 163 ? -14.284 -1.627 7.279 1.00 98.00 163 GLN A C 1
ATOM 1225 O O . GLN A 1 163 ? -13.693 -0.653 6.808 1.00 98.00 163 GLN A O 1
ATOM 1230 N N . ARG A 1 164 ? -15.451 -2.071 6.792 1.00 97.94 164 ARG A N 1
ATOM 1231 C CA . ARG A 1 164 ? -16.144 -1.448 5.662 1.00 97.94 164 ARG A CA 1
ATOM 1232 C C . ARG A 1 164 ? -16.512 -0.001 5.970 1.00 97.94 164 ARG A C 1
ATOM 1234 O O . ARG A 1 164 ? -16.113 0.874 5.208 1.00 97.94 164 ARG A O 1
ATOM 1241 N N . ALA A 1 165 ? -17.186 0.250 7.093 1.00 97.75 165 ALA A N 1
ATOM 1242 C CA . ALA A 1 165 ? -17.607 1.590 7.495 1.00 97.75 165 ALA A CA 1
ATOM 1243 C C . ALA A 1 165 ? -16.422 2.568 7.584 1.00 97.75 165 ALA A C 1
ATOM 1245 O O . ALA A 1 165 ? -16.498 3.681 7.063 1.00 97.75 165 ALA A O 1
ATOM 1246 N N . MET A 1 166 ? -15.299 2.138 8.170 1.00 96.69 166 MET A N 1
ATOM 1247 C CA . MET A 1 166 ? -14.072 2.939 8.209 1.00 96.69 166 MET A CA 1
ATOM 1248 C C . MET A 1 166 ? -13.525 3.209 6.806 1.00 96.69 166 MET A C 1
ATOM 1250 O O . MET A 1 166 ? -13.219 4.353 6.477 1.00 96.69 166 MET A O 1
ATOM 1254 N N . THR A 1 167 ? -13.420 2.179 5.961 1.00 95.94 167 THR A N 1
ATOM 1255 C CA . THR A 1 167 ? -12.865 2.340 4.607 1.00 95.94 167 THR A CA 1
ATOM 1256 C C . THR A 1 167 ? -13.747 3.164 3.677 1.00 95.94 167 THR A C 1
ATOM 1258 O O . THR A 1 167 ? -13.219 3.829 2.792 1.00 95.94 167 THR A O 1
ATOM 1261 N N . ASP A 1 168 ? -15.064 3.163 3.879 1.00 96.44 168 ASP A N 1
ATOM 1262 C CA . ASP A 1 168 ? -15.986 3.993 3.104 1.00 96.44 168 ASP A CA 1
ATOM 1263 C C . ASP A 1 168 ? -15.773 5.476 3.440 1.00 96.44 168 ASP A C 1
ATOM 1265 O O . ASP A 1 168 ? -15.657 6.309 2.542 1.00 96.44 168 ASP A O 1
ATOM 1269 N N . ILE A 1 169 ? -15.632 5.808 4.729 1.00 96.94 169 ILE A N 1
ATOM 1270 C CA . ILE A 1 169 ? -15.340 7.179 5.173 1.00 96.94 169 ILE A CA 1
ATOM 1271 C C . ILE A 1 169 ? -13.961 7.628 4.681 1.00 96.94 169 ILE A C 1
ATOM 1273 O O . ILE A 1 169 ? -13.836 8.726 4.138 1.00 96.94 169 ILE A O 1
ATOM 1277 N N . LEU A 1 170 ? -12.932 6.792 4.849 1.00 94.38 170 LEU A N 1
ATOM 1278 C CA . LEU A 1 170 ? -11.577 7.103 4.386 1.00 94.38 170 LEU A CA 1
ATOM 1279 C C . LEU A 1 170 ? -11.537 7.292 2.867 1.00 94.38 170 LEU A C 1
ATOM 1281 O O . LEU A 1 170 ? -10.954 8.262 2.396 1.00 94.38 170 LEU A O 1
ATOM 1285 N N . GLY A 1 171 ? -12.248 6.453 2.110 1.00 91.62 171 GLY A N 1
ATOM 1286 C CA . GLY A 1 171 ? -12.371 6.598 0.662 1.00 91.62 171 GLY A CA 1
ATOM 1287 C C . GLY A 1 171 ? -12.977 7.940 0.242 1.00 91.62 171 GLY A C 1
ATOM 1288 O O . GLY A 1 171 ? -12.450 8.592 -0.657 1.00 91.62 171 GLY A O 1
ATOM 1289 N N . LEU A 1 172 ? -14.029 8.407 0.925 1.00 93.94 172 LEU A N 1
ATOM 1290 C CA . LEU A 1 172 ? -14.614 9.731 0.664 1.00 93.94 172 LEU A CA 1
ATOM 1291 C C . LEU A 1 172 ? -13.631 10.874 0.962 1.00 93.94 172 LEU A C 1
ATOM 1293 O O . LEU A 1 172 ? -13.627 11.896 0.270 1.00 93.94 172 LEU A O 1
ATOM 1297 N N . LEU A 1 173 ? -12.806 10.724 2.001 1.00 94.31 173 LEU A N 1
ATOM 1298 C CA . LEU A 1 173 ? -11.770 11.701 2.329 1.00 94.31 173 LEU A CA 1
ATOM 1299 C C . LEU A 1 173 ? -10.667 11.713 1.268 1.00 94.31 173 LEU A C 1
ATOM 1301 O O . LEU A 1 173 ? -10.280 12.797 0.835 1.00 94.31 173 LEU A O 1
ATOM 1305 N N . ASP A 1 174 ? -10.226 10.548 0.799 1.00 90.31 174 ASP A N 1
ATOM 1306 C CA . ASP A 1 174 ? -9.215 10.428 -0.255 1.00 90.31 174 ASP A CA 1
ATOM 1307 C C . ASP A 1 174 ? -9.697 11.026 -1.580 1.00 90.31 174 ASP A C 1
ATOM 1309 O O . ASP A 1 174 ? -8.965 11.777 -2.226 1.00 90.31 174 ASP A O 1
ATOM 1313 N N . GLU A 1 175 ? -10.951 10.772 -1.965 1.00 90.81 175 GLU A N 1
ATOM 1314 C CA . GLU A 1 175 ? -11.566 11.400 -3.140 1.00 90.81 175 GLU A CA 1
ATOM 1315 C C . GLU A 1 175 ? -11.564 12.927 -3.016 1.00 90.81 175 GLU A C 1
ATOM 1317 O O . GLU A 1 175 ? -11.195 13.646 -3.950 1.00 90.81 175 GLU A O 1
ATOM 1322 N N . LYS A 1 176 ? -11.918 13.442 -1.834 1.00 94.50 176 LYS A N 1
ATOM 1323 C CA . LYS A 1 176 ? -11.899 14.879 -1.567 1.00 94.50 176 LYS A CA 1
ATOM 1324 C C . LYS A 1 176 ? -10.480 15.446 -1.606 1.00 94.50 176 LYS A C 1
ATOM 1326 O O . LYS A 1 176 ? -10.301 16.549 -2.123 1.00 94.50 176 LYS A O 1
ATOM 1331 N N . ILE A 1 177 ? -9.485 14.738 -1.074 1.00 91.56 177 ILE A N 1
ATOM 1332 C CA . ILE A 1 177 ? -8.074 15.145 -1.131 1.00 91.56 177 ILE A CA 1
ATOM 1333 C C . ILE A 1 177 ? -7.622 15.236 -2.590 1.00 91.56 177 ILE A C 1
ATOM 1335 O O . ILE A 1 177 ? -7.134 16.289 -2.998 1.00 91.56 177 ILE A O 1
ATOM 1339 N N . ALA A 1 178 ? -7.888 14.206 -3.397 1.00 89.25 178 ALA A N 1
ATOM 1340 C CA . ALA A 1 178 ? -7.506 14.171 -4.807 1.00 89.25 178 ALA A CA 1
ATOM 1341 C C . ALA A 1 178 ? -8.095 15.348 -5.609 1.00 89.25 178 ALA A C 1
ATOM 1343 O O . ALA A 1 178 ? -7.401 15.967 -6.417 1.00 89.25 178 ALA A O 1
ATOM 1344 N N . VAL A 1 179 ? -9.357 15.715 -5.354 1.00 93.62 179 VAL A N 1
ATOM 1345 C CA . VAL A 1 179 ? -9.983 16.892 -5.985 1.00 93.62 179 VAL A CA 1
ATOM 1346 C C . VAL A 1 179 ? -9.277 18.192 -5.585 1.00 93.62 179 VAL A C 1
ATOM 1348 O O . VAL A 1 179 ? -9.040 19.049 -6.438 1.00 93.62 179 VAL A O 1
ATOM 1351 N N . HIS A 1 180 ? -8.914 18.363 -4.311 1.00 94.38 180 HIS A N 1
ATOM 1352 C CA . HIS A 1 180 ? -8.204 19.568 -3.871 1.00 94.38 180 HIS A CA 1
ATOM 1353 C C . HIS A 1 180 ? -6.787 19.652 -4.440 1.00 94.38 180 HIS A C 1
ATOM 1355 O O . HIS A 1 180 ? -6.355 20.743 -4.811 1.00 94.38 180 HIS A O 1
ATOM 1361 N N . GLU A 1 181 ? -6.076 18.532 -4.555 1.00 91.81 181 GLU A N 1
ATOM 1362 C CA . GLU A 1 181 ? -4.753 18.489 -5.187 1.00 91.81 181 GLU A CA 1
ATOM 1363 C C . GLU A 1 181 ? -4.809 18.949 -6.650 1.00 91.81 181 GLU A C 1
ATOM 1365 O O . GLU A 1 181 ? -3.970 19.738 -7.090 1.00 91.81 181 GLU A O 1
ATOM 1370 N N . GLU A 1 182 ? -5.845 18.545 -7.385 1.00 92.94 182 GLU A N 1
ATOM 1371 C CA . GLU A 1 182 ? -6.057 18.951 -8.776 1.00 92.94 182 GLU A CA 1
ATOM 1372 C C . GLU A 1 182 ? -6.389 20.448 -8.917 1.00 92.94 182 GLU A C 1
ATOM 1374 O O . GLU A 1 182 ? -5.888 21.135 -9.817 1.00 92.94 182 GLU A O 1
ATOM 1379 N N . ILE A 1 183 ? -7.179 20.993 -7.986 1.00 95.50 183 ILE A N 1
ATOM 1380 C CA . ILE A 1 183 ? -7.444 22.437 -7.900 1.00 95.50 183 ILE A CA 1
ATOM 1381 C C . ILE A 1 183 ? -6.149 23.204 -7.617 1.00 95.50 183 ILE A C 1
ATOM 1383 O O . ILE A 1 183 ? -5.882 24.221 -8.266 1.00 95.50 183 ILE A O 1
ATOM 1387 N N . ILE A 1 184 ? -5.329 22.729 -6.673 1.00 95.81 184 ILE A N 1
ATOM 1388 C CA . ILE A 1 184 ? -4.038 23.344 -6.336 1.00 95.81 184 ILE A CA 1
ATOM 1389 C C . ILE A 1 184 ? -3.129 23.351 -7.567 1.00 95.81 184 ILE A C 1
ATOM 1391 O O . ILE A 1 184 ? -2.601 24.409 -7.919 1.00 95.81 184 ILE A O 1
ATOM 13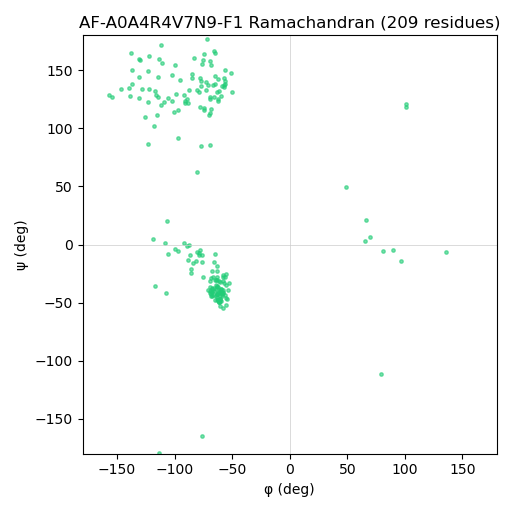95 N N . ARG A 1 185 ? -2.997 22.211 -8.259 1.00 95.19 185 ARG A N 1
ATOM 1396 C CA . ARG A 1 185 ? -2.198 22.078 -9.486 1.00 95.19 185 ARG A CA 1
ATOM 1397 C C . ARG A 1 185 ? -2.630 23.096 -10.542 1.00 95.19 185 ARG A C 1
ATOM 1399 O O . ARG A 1 185 ? -1.809 23.875 -11.022 1.00 95.19 185 ARG A O 1
ATOM 1406 N N . SER A 1 186 ? -3.928 23.149 -10.833 1.00 94.62 186 SER A N 1
ATOM 1407 C CA . SER A 1 186 ? -4.499 24.057 -11.836 1.00 94.62 186 SER A CA 1
ATOM 1408 C C . SER A 1 186 ? -4.317 25.533 -11.458 1.00 94.62 186 SER A C 1
ATOM 1410 O O . SER A 1 186 ? -4.025 26.376 -12.305 1.00 94.62 186 SER A O 1
ATOM 1412 N N . THR A 1 187 ? -4.441 25.859 -10.169 1.00 94.88 187 THR A N 1
ATOM 1413 C CA . THR A 1 187 ? -4.249 27.225 -9.656 1.00 94.88 187 THR A CA 1
ATOM 1414 C C . THR A 1 187 ? -2.794 27.673 -9.782 1.00 94.88 187 THR A C 1
ATOM 1416 O O . THR A 1 187 ? -2.531 28.819 -10.154 1.00 94.88 187 THR A O 1
ATOM 1419 N N . VAL A 1 188 ? -1.836 26.782 -9.512 1.00 94.81 188 VAL A N 1
ATOM 1420 C CA . VAL A 1 188 ? -0.405 27.058 -9.705 1.00 94.81 188 VAL A CA 1
ATOM 1421 C C . VAL A 1 188 ? -0.091 27.294 -11.185 1.00 94.81 188 VAL A C 1
ATOM 1423 O O . VAL A 1 188 ? 0.578 28.273 -11.510 1.00 94.81 188 VAL A O 1
ATOM 1426 N N . GLU A 1 189 ? -0.629 26.472 -12.088 1.00 93.44 189 GLU A N 1
ATOM 1427 C CA . GLU A 1 189 ? -0.450 26.641 -13.539 1.00 93.44 189 GLU A CA 1
ATOM 1428 C C . GLU A 1 189 ? -1.036 27.962 -14.052 1.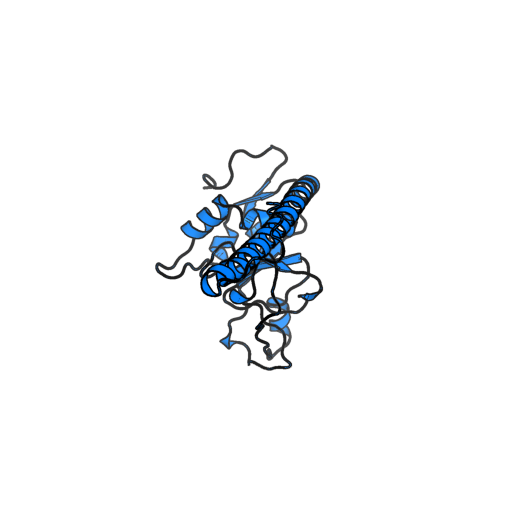00 93.44 189 GLU A C 1
ATOM 1430 O O . GLU A 1 189 ? -0.409 28.662 -14.857 1.00 93.44 189 GLU A O 1
ATOM 1435 N N . LEU A 1 190 ? -2.215 28.346 -13.554 1.00 90.94 190 LEU A N 1
ATOM 1436 C CA . LEU A 1 190 ? -2.831 29.633 -13.868 1.00 90.94 190 LEU A CA 1
ATOM 1437 C C . LEU A 1 190 ? -1.966 30.791 -13.363 1.00 90.94 190 LEU A C 1
ATOM 1439 O O . LEU A 1 190 ? -1.689 31.722 -14.119 1.00 90.94 190 LEU A O 1
ATOM 1443 N N . ARG A 1 191 ? -1.509 30.731 -12.105 1.00 91.88 191 ARG A N 1
ATOM 1444 C CA . ARG A 1 191 ? -0.614 31.740 -11.520 1.00 91.88 191 ARG A CA 1
ATOM 1445 C C . ARG A 1 191 ? 0.632 31.917 -12.381 1.00 91.88 191 ARG A C 1
ATOM 1447 O O . ARG A 1 191 ? 0.995 33.051 -12.679 1.00 91.88 191 ARG A O 1
ATOM 1454 N N . ASP A 1 192 ? 1.264 30.822 -12.792 1.00 89.62 192 ASP A N 1
ATOM 1455 C CA . ASP A 1 192 ? 2.479 30.858 -13.611 1.00 89.62 192 ASP A CA 1
ATOM 1456 C C . ASP A 1 192 ? 2.218 31.363 -15.029 1.00 89.62 192 ASP A C 1
ATOM 1458 O O . ASP A 1 192 ? 3.058 32.037 -15.622 1.00 89.62 192 ASP A O 1
ATOM 1462 N N . SER A 1 193 ? 1.033 31.101 -15.571 1.00 87.44 193 SER A N 1
ATOM 1463 C CA . SER A 1 193 ? 0.616 31.655 -16.858 1.00 87.44 193 SER A CA 1
ATOM 1464 C C . SER A 1 193 ? 0.373 33.164 -16.771 1.00 87.44 193 SER A C 1
ATOM 1466 O O . SER A 1 193 ? 0.797 33.909 -17.652 1.00 87.44 193 SER A O 1
ATOM 1468 N N . VAL A 1 194 ? -0.256 33.638 -15.691 1.00 86.50 194 VAL A N 1
ATOM 1469 C CA . VAL A 1 194 ? -0.502 35.067 -15.448 1.00 86.50 194 VAL A CA 1
ATOM 1470 C C . VAL A 1 194 ? 0.792 35.805 -15.113 1.00 86.50 194 VAL A C 1
ATOM 1472 O O . VAL A 1 194 ? 0.995 36.916 -15.594 1.00 86.50 194 VAL A O 1
ATOM 1475 N N . SER A 1 195 ? 1.705 35.209 -14.343 1.00 86.62 195 SER A N 1
ATOM 1476 C CA . SER A 1 195 ? 2.976 35.849 -13.982 1.00 86.62 195 SER A CA 1
ATOM 1477 C C . SER A 1 195 ? 3.857 36.122 -15.204 1.00 86.62 195 SER A C 1
ATOM 1479 O O . SER A 1 195 ? 4.570 37.123 -15.227 1.00 86.62 195 SER A O 1
ATOM 1481 N N . ARG A 1 196 ? 3.742 35.324 -16.277 1.00 84.25 196 ARG A N 1
ATOM 1482 C CA . ARG A 1 196 ? 4.396 35.614 -17.567 1.00 84.25 196 ARG A CA 1
ATOM 1483 C C . ARG A 1 196 ? 3.988 36.967 -18.152 1.00 84.25 196 ARG A C 1
ATOM 1485 O O . ARG A 1 196 ? 4.789 37.592 -18.845 1.00 84.25 196 ARG A O 1
ATOM 1492 N N . LEU A 1 197 ? 2.787 37.460 -17.841 1.00 82.50 197 LEU A N 1
ATOM 1493 C CA . LEU A 1 197 ? 2.329 38.774 -18.291 1.00 82.50 197 LEU A CA 1
ATOM 1494 C C . LEU A 1 197 ? 3.180 39.911 -17.715 1.00 82.50 197 LEU A C 1
ATOM 1496 O O . LEU A 1 197 ? 3.404 40.895 -18.419 1.00 82.50 197 LEU A O 1
ATOM 1500 N N . LEU A 1 198 ? 3.744 39.735 -16.511 1.00 78.69 198 LEU A N 1
ATOM 1501 C CA . LEU A 1 198 ? 4.652 40.702 -15.881 1.00 78.69 198 LEU A CA 1
ATOM 1502 C C . LEU A 1 198 ? 5.875 41.008 -16.760 1.00 78.69 198 LEU A C 1
ATOM 1504 O O . LEU A 1 198 ? 6.350 42.138 -16.769 1.00 78.69 198 LEU A O 1
ATOM 1508 N N . PHE A 1 199 ? 6.354 40.031 -17.536 1.00 81.31 199 PHE A N 1
ATOM 1509 C CA . PHE A 1 199 ? 7.519 40.185 -18.417 1.00 81.31 199 PHE A CA 1
ATOM 1510 C C . PHE A 1 199 ? 7.174 40.699 -19.819 1.00 81.31 199 PHE A C 1
ATOM 1512 O O . PHE A 1 199 ? 8.064 41.088 -20.567 1.00 81.31 199 PHE A O 1
ATOM 1519 N N . SER A 1 200 ? 5.892 40.694 -20.189 1.00 79.12 200 SER A N 1
ATOM 1520 C CA . SER A 1 200 ? 5.428 41.092 -21.527 1.00 79.12 200 SER A CA 1
ATOM 1521 C C . SER A 1 200 ? 4.750 42.465 -21.560 1.00 79.12 200 SER A C 1
ATOM 1523 O O . SER A 1 200 ? 4.394 42.938 -22.636 1.00 79.12 200 SER A O 1
ATOM 1525 N N . GLY A 1 201 ? 4.496 43.079 -20.397 1.00 68.81 201 GLY A N 1
ATOM 1526 C CA . GLY A 1 201 ? 3.724 44.323 -20.274 1.00 68.81 201 GLY A CA 1
ATOM 1527 C C . GLY A 1 201 ? 2.244 44.199 -20.672 1.00 68.81 201 GLY A C 1
ATOM 1528 O O . GLY A 1 201 ? 1.516 45.190 -20.651 1.00 68.81 201 GLY A O 1
ATOM 1529 N N . SER A 1 202 ? 1.783 42.996 -21.030 1.00 74.38 202 SER A N 1
ATOM 1530 C CA . SER A 1 202 ? 0.408 42.736 -21.459 1.00 74.38 202 SER A CA 1
ATOM 1531 C C . SER A 1 202 ? -0.536 42.690 -20.257 1.00 74.38 202 SER A C 1
ATOM 1533 O O . SER A 1 202 ? -0.201 42.141 -19.209 1.00 74.38 202 SER A O 1
ATOM 1535 N N . ARG A 1 203 ? -1.743 43.253 -20.391 1.00 65.56 203 ARG A N 1
ATOM 1536 C CA . ARG A 1 203 ? -2.763 43.172 -19.334 1.00 65.56 203 ARG A CA 1
ATOM 1537 C C . ARG A 1 203 ? -3.437 41.796 -19.339 1.00 65.56 203 ARG A C 1
ATOM 1539 O O . ARG A 1 203 ? -3.680 41.255 -20.417 1.00 65.56 203 ARG A O 1
ATOM 1546 N N . PRO A 1 204 ? -3.779 41.237 -18.166 1.00 66.88 204 PRO A N 1
ATOM 1547 C CA . PRO A 1 204 ? -4.546 40.003 -18.109 1.00 66.88 204 PRO A CA 1
ATOM 1548 C C . PRO A 1 204 ? -5.929 40.196 -18.753 1.00 66.88 204 PRO A C 1
ATOM 1550 O O . PRO A 1 204 ? -6.555 41.240 -18.549 1.00 66.88 204 PRO A O 1
ATOM 1553 N N . PRO A 1 205 ? -6.446 39.188 -19.478 1.00 63.41 205 PRO A N 1
ATOM 1554 C CA . PRO A 1 205 ? -7.714 39.275 -20.212 1.00 63.41 205 PRO A CA 1
ATOM 1555 C C . PRO A 1 205 ? -8.952 39.461 -19.315 1.00 63.41 205 PRO A C 1
ATOM 1557 O O . PRO A 1 205 ? -10.036 39.738 -19.815 1.00 63.41 205 PRO A O 1
ATOM 1560 N N . PHE A 1 206 ? -8.793 39.351 -17.993 1.00 63.72 206 PHE A N 1
ATOM 1561 C CA . PHE A 1 206 ? -9.854 39.497 -16.995 1.00 63.72 206 PHE A CA 1
ATOM 1562 C C . PHE A 1 206 ? -9.780 40.814 -16.207 1.00 63.72 206 PHE A C 1
ATOM 1564 O O . PHE A 1 206 ? -10.323 40.892 -15.107 1.00 63.72 206 PHE A O 1
ATOM 1571 N N . SER A 1 207 ? -9.100 41.856 -16.709 1.00 56.16 207 SER A N 1
ATOM 1572 C CA . SER A 1 207 ? -9.041 43.138 -15.996 1.00 56.16 207 SER A CA 1
ATOM 1573 C C . SER A 1 207 ? -10.402 43.852 -16.003 1.00 56.16 207 SER A C 1
ATOM 1575 O O . SER A 1 207 ? -10.657 44.733 -16.821 1.00 56.16 207 SER A O 1
ATOM 1577 N N . THR A 1 208 ? -11.274 43.532 -15.050 1.00 53.19 208 THR A N 1
ATOM 1578 C CA . THR A 1 208 ? -12.367 44.417 -14.630 1.00 53.19 208 THR A CA 1
ATOM 1579 C C . THR A 1 208 ? -11.817 45.472 -13.675 1.00 53.19 208 THR A C 1
ATOM 1581 O O . THR A 1 208 ? -12.194 45.528 -12.510 1.00 53.19 208 THR A O 1
ATOM 1584 N N . VAL A 1 209 ? -10.902 46.314 -14.153 1.00 48.44 209 VAL A N 1
ATOM 1585 C CA . VAL A 1 209 ? -10.686 47.618 -13.521 1.00 48.44 209 VAL A CA 1
ATOM 1586 C C . VAL A 1 209 ? -11.511 48.593 -14.345 1.00 48.44 209 VAL A C 1
ATOM 1588 O O . VAL A 1 209 ? -11.070 49.063 -15.392 1.00 48.44 209 VAL A O 1
ATOM 1591 N N . ARG A 1 210 ? -12.762 48.812 -13.920 1.00 47.75 210 ARG A N 1
ATOM 1592 C CA . ARG A 1 210 ? -13.522 49.982 -14.361 1.00 47.75 210 ARG A CA 1
ATOM 1593 C C . ARG A 1 210 ? -12.841 51.197 -13.732 1.00 47.75 210 ARG A C 1
ATOM 1595 O O . ARG A 1 210 ? -12.742 51.264 -12.510 1.00 47.75 210 ARG A O 1
ATOM 1602 N N . SER A 1 211 ? -12.310 52.058 -14.594 1.00 47.62 211 SER A N 1
ATOM 1603 C CA . SER A 1 211 ? -11.886 53.432 -14.300 1.00 47.62 211 SER A CA 1
ATOM 1604 C C . SER A 1 211 ? -13.003 54.245 -13.664 1.00 47.62 211 SER A C 1
ATOM 1606 O O . SER A 1 211 ? -14.155 54.048 -14.122 1.00 47.62 211 SER A O 1
#